Protein AF-A0A852YGF5-F1 (afdb_monomer_lite)

Organism: NCBI:txid472059

Structure (mmCIF, N/CA/C/O backbone):
data_AF-A0A852YGF5-F1
#
_entry.id   AF-A0A852YGF5-F1
#
loop_
_atom_site.group_PDB
_atom_site.id
_atom_site.type_symbol
_atom_site.label_atom_id
_atom_site.label_alt_id
_atom_site.label_comp_id
_atom_site.label_asym_id
_atom_site.label_entity_id
_atom_site.label_seq_id
_atom_site.pdbx_PDB_ins_code
_atom_site.Cartn_x
_atom_site.Cartn_y
_atom_site.Cartn_z
_atom_site.occupancy
_atom_site.B_iso_or_equiv
_atom_site.auth_seq_id
_atom_site.auth_comp_id
_atom_site.auth_asym_id
_atom_site.auth_atom_id
_atom_site.pdbx_PDB_model_num
ATOM 1 N N . MET A 1 1 ? 13.715 -3.685 42.408 1.00 53.25 1 MET A N 1
ATOM 2 C CA . MET A 1 1 ? 12.791 -3.773 41.253 1.00 53.25 1 MET A CA 1
ATOM 3 C C . MET A 1 1 ? 11.493 -3.066 41.642 1.00 53.25 1 MET A C 1
ATOM 5 O O . MET A 1 1 ? 10.713 -3.623 42.402 1.00 53.25 1 MET A O 1
ATOM 9 N N . ALA A 1 2 ? 11.311 -1.799 41.257 1.00 52.78 2 ALA A N 1
ATOM 10 C CA . ALA A 1 2 ? 10.143 -1.015 41.667 1.00 52.78 2 ALA A CA 1
ATOM 11 C C . ALA A 1 2 ? 8.933 -1.365 40.784 1.00 52.78 2 ALA A C 1
ATOM 13 O O . ALA A 1 2 ? 8.990 -1.255 39.560 1.00 52.78 2 ALA A O 1
ATOM 14 N N . ARG A 1 3 ? 7.841 -1.817 41.405 1.00 60.59 3 ARG A N 1
ATOM 15 C CA . ARG A 1 3 ? 6.573 -2.127 40.739 1.00 60.59 3 ARG A CA 1
ATOM 16 C C . ARG A 1 3 ? 5.938 -0.802 40.309 1.00 60.59 3 ARG A C 1
ATOM 18 O O . ARG A 1 3 ? 5.395 -0.094 41.148 1.00 60.59 3 ARG A O 1
ATOM 25 N N . ARG A 1 4 ? 6.037 -0.440 39.026 1.00 63.12 4 ARG A N 1
ATOM 26 C CA . ARG A 1 4 ? 5.336 0.727 38.470 1.00 63.12 4 ARG A CA 1
ATOM 27 C C . ARG A 1 4 ? 3.835 0.467 38.610 1.00 63.12 4 ARG A C 1
ATOM 29 O O . ARG A 1 4 ? 3.274 -0.348 37.883 1.00 63.12 4 ARG A O 1
ATOM 36 N N . THR A 1 5 ? 3.205 1.070 39.610 1.00 56.84 5 TH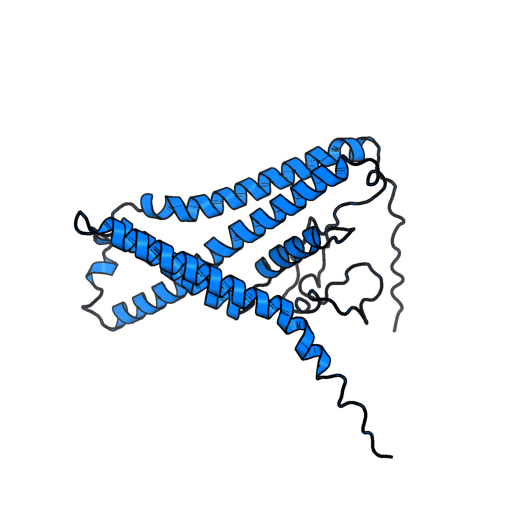R A N 1
ATOM 37 C CA . THR A 1 5 ? 1.753 1.071 39.754 1.00 56.84 5 THR A CA 1
ATOM 38 C C . THR A 1 5 ? 1.211 1.993 38.675 1.00 56.84 5 THR A C 1
ATOM 40 O O . THR A 1 5 ? 1.268 3.212 38.812 1.00 56.84 5 THR A O 1
ATOM 43 N N . ASP A 1 6 ? 0.757 1.412 37.564 1.00 55.78 6 ASP A N 1
ATOM 44 C CA . ASP A 1 6 ? 0.016 2.139 36.537 1.00 55.78 6 ASP A CA 1
ATOM 45 C C . ASP A 1 6 ? -1.256 2.698 37.189 1.00 55.78 6 ASP A C 1
ATOM 47 O O . ASP A 1 6 ? -2.280 2.019 37.290 1.00 55.78 6 ASP A O 1
ATOM 51 N N . HIS A 1 7 ? -1.189 3.947 37.652 1.00 48.72 7 HIS A N 1
ATOM 52 C CA . HIS A 1 7 ? -2.358 4.752 37.969 1.00 48.72 7 HIS A CA 1
ATOM 53 C C . HIS A 1 7 ? -3.090 5.041 36.657 1.00 48.72 7 HIS A C 1
ATOM 55 O O . HIS A 1 7 ? -2.966 6.110 36.064 1.00 48.72 7 HIS A O 1
ATOM 61 N N . ARG A 1 8 ? -3.832 4.049 36.157 1.00 60.06 8 ARG A N 1
ATOM 62 C CA . ARG A 1 8 ? -4.832 4.274 35.121 1.00 60.06 8 ARG A CA 1
ATOM 63 C C . ARG A 1 8 ? -5.937 5.082 35.761 1.00 60.06 8 ARG A C 1
ATOM 65 O O . ARG A 1 8 ? -6.779 4.537 36.470 1.00 60.06 8 ARG A O 1
ATOM 72 N N . GLU A 1 9 ? -5.884 6.384 35.530 1.00 62.25 9 GLU A N 1
ATOM 73 C CA . GLU A 1 9 ? -6.985 7.278 35.835 1.00 62.25 9 GLU A CA 1
ATOM 74 C C . GLU A 1 9 ? -8.273 6.648 35.270 1.00 62.25 9 GLU A C 1
ATOM 76 O O . GLU A 1 9 ? -8.289 6.246 34.095 1.00 62.25 9 GLU A O 1
ATOM 81 N N . PRO A 1 10 ? -9.319 6.449 36.091 1.00 64.81 10 PRO A N 1
ATOM 82 C CA . PRO A 1 10 ? -10.553 5.837 35.625 1.00 64.81 10 PRO A CA 1
ATOM 83 C C . PRO A 1 10 ? -11.084 6.650 34.444 1.00 64.81 10 PRO A C 1
ATOM 85 O O . PRO A 1 10 ? -11.259 7.866 34.536 1.00 64.81 10 PRO A O 1
ATOM 88 N N . ALA A 1 11 ? -11.291 5.982 33.307 1.00 69.94 11 ALA A N 1
ATOM 89 C CA . ALA A 1 11 ? -11.720 6.645 32.085 1.00 69.94 11 ALA A CA 1
ATOM 90 C C . ALA A 1 11 ? -13.053 7.357 32.341 1.00 69.94 11 ALA A C 1
ATOM 92 O O . ALA A 1 11 ? -14.062 6.707 32.619 1.00 69.94 11 ALA A O 1
ATOM 93 N N . ARG A 1 12 ? -13.056 8.694 32.261 1.00 79.19 12 ARG A N 1
ATOM 94 C CA . ARG A 1 12 ? -14.290 9.470 32.407 1.00 79.19 12 ARG A CA 1
ATOM 95 C C . ARG A 1 12 ? -15.302 9.013 31.348 1.00 79.19 12 ARG A C 1
ATOM 97 O O . ARG A 1 12 ? -14.912 8.828 30.189 1.00 79.19 12 ARG A O 1
ATOM 104 N N . PRO A 1 13 ? -16.583 8.833 31.716 1.00 81.69 13 PRO A N 1
ATOM 105 C CA . PRO A 1 13 ? -17.611 8.478 30.752 1.00 81.69 13 PRO A CA 1
ATOM 106 C C . PRO A 1 13 ? -17.706 9.564 29.664 1.00 81.69 13 PRO A C 1
ATOM 108 O O . PRO A 1 13 ? -17.557 10.752 29.966 1.00 81.69 13 PRO A O 1
ATOM 111 N N . PRO A 1 14 ? -17.920 9.185 28.392 1.00 84.50 14 PRO A N 1
ATOM 112 C CA . PRO A 1 14 ? -18.019 10.146 27.300 1.00 84.50 14 PRO A CA 1
ATOM 113 C C . PRO A 1 14 ? -19.243 11.052 27.479 1.00 84.50 14 PRO A C 1
ATOM 115 O O . PRO A 1 14 ? -20.328 10.587 27.828 1.00 84.50 14 PRO A O 1
ATOM 118 N N . THR A 1 15 ? -19.079 12.348 27.207 1.00 91.75 15 THR A N 1
ATOM 119 C CA . THR A 1 15 ? -20.188 13.309 27.243 1.00 91.75 15 THR A CA 1
ATOM 120 C C . THR A 1 15 ? -21.196 13.031 26.114 1.00 91.75 15 THR A C 1
ATOM 122 O O . THR A 1 15 ? -20.808 12.526 25.054 1.00 91.75 15 THR A O 1
ATOM 125 N N . PRO A 1 16 ? -22.488 13.388 26.272 1.00 93.25 16 PRO A N 1
ATOM 126 C CA . PRO A 1 16 ? -23.501 13.189 25.227 1.00 93.25 16 PRO A CA 1
ATOM 127 C C . PRO A 1 16 ? -23.137 13.849 23.890 1.00 93.25 16 PRO A C 1
ATOM 129 O O . PRO A 1 16 ? -23.356 13.274 22.825 1.00 93.25 16 PRO A O 1
ATOM 132 N N . THR A 1 17 ? -22.514 15.028 23.940 1.00 94.31 17 THR A N 1
ATOM 133 C CA . THR A 1 17 ? -22.005 15.742 22.762 1.00 94.31 17 THR A CA 1
ATOM 134 C C . THR A 1 17 ? -20.885 14.977 22.064 1.00 94.31 17 THR A C 1
ATOM 136 O O . THR A 1 17 ? -20.918 14.832 20.843 1.00 94.31 17 THR A O 1
ATOM 139 N N . ALA A 1 18 ? -19.933 14.412 22.814 1.00 90.44 18 ALA A N 1
ATOM 140 C CA . ALA A 1 18 ? -18.882 13.574 22.242 1.00 90.44 18 ALA A CA 1
ATOM 141 C C . ALA A 1 18 ? -19.457 12.319 21.567 1.00 90.44 18 ALA A C 1
ATOM 143 O O . ALA A 1 18 ? -18.961 11.902 20.522 1.00 90.44 18 ALA A O 1
ATOM 144 N N . LEU A 1 19 ? -20.526 11.739 22.123 1.00 91.69 19 LEU A N 1
ATOM 145 C CA . LEU A 1 19 ? -21.225 10.608 21.511 1.00 91.69 19 LEU A CA 1
ATOM 146 C C . LEU A 1 19 ? -21.934 10.992 20.208 1.00 91.69 19 LEU A C 1
ATOM 148 O O . LEU A 1 19 ? -21.835 10.243 19.236 1.00 91.69 19 LEU A O 1
ATOM 152 N N . ALA A 1 20 ? -22.596 12.150 20.166 1.00 95.00 20 ALA A N 1
ATOM 153 C CA . ALA A 1 20 ? -23.289 12.640 18.974 1.00 95.0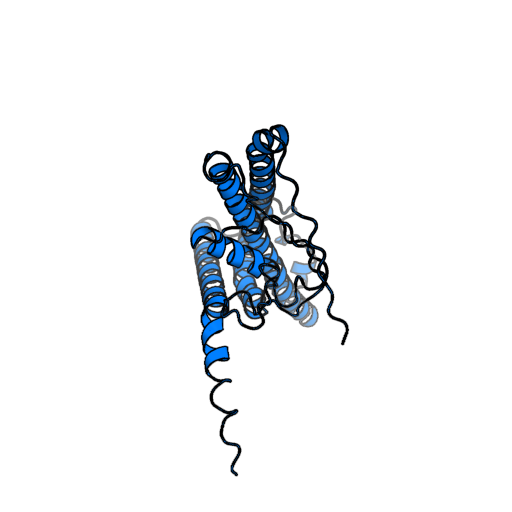0 20 ALA A CA 1
ATOM 154 C C . ALA A 1 20 ? -22.324 13.020 17.834 1.00 95.00 20 ALA A C 1
ATOM 156 O O . ALA A 1 20 ? -22.603 12.740 16.671 1.00 95.00 20 ALA A O 1
ATOM 157 N N . LEU A 1 21 ? -21.164 13.605 18.159 1.00 96.44 21 LEU A N 1
ATOM 158 C CA . LEU A 1 21 ? -20.153 14.025 17.174 1.00 96.44 21 LEU A CA 1
ATOM 159 C C . LEU A 1 21 ? -19.256 12.883 16.679 1.00 96.44 21 LEU A C 1
ATOM 161 O O . LEU A 1 21 ? -18.583 12.995 15.655 1.00 96.44 21 LEU A O 1
ATOM 165 N N . ARG A 1 22 ? -19.257 11.754 17.386 1.00 94.38 22 ARG A N 1
ATOM 166 C CA . ARG A 1 22 ? -18.439 10.579 17.085 1.00 94.38 22 ARG A CA 1
ATOM 167 C C . ARG A 1 22 ? -18.533 10.060 15.640 1.00 94.38 22 ARG A C 1
ATOM 169 O O . ARG A 1 22 ? -17.472 9.845 15.051 1.00 94.38 22 ARG A O 1
ATOM 176 N N . PRO A 1 23 ? -19.724 9.803 15.056 1.00 96.50 23 PRO A N 1
ATOM 177 C CA . PRO A 1 23 ? -19.820 9.350 13.667 1.00 96.50 23 PRO A CA 1
ATOM 178 C C . PRO A 1 23 ? -19.193 10.348 12.692 1.00 96.50 23 PRO A C 1
ATOM 180 O O . PRO A 1 23 ? -18.500 9.919 11.777 1.00 96.50 23 PRO A O 1
ATOM 183 N N . PHE A 1 24 ? -19.352 11.654 12.923 1.00 97.38 24 PHE A N 1
ATOM 184 C CA . PHE A 1 24 ? -18.776 12.692 12.067 1.00 97.38 24 PHE A CA 1
ATOM 185 C C . PHE A 1 24 ? -17.249 12.726 12.149 1.00 97.38 24 PHE A C 1
ATOM 187 O O . PHE A 1 24 ? -16.591 12.817 11.117 1.00 97.38 24 PHE A O 1
ATOM 194 N N . GLY A 1 25 ? -16.674 12.562 13.345 1.00 95.50 25 GLY A N 1
ATOM 195 C CA . GLY A 1 25 ? -15.221 12.459 13.508 1.00 95.50 25 GLY A CA 1
ATOM 196 C C . GLY A 1 25 ? -14.625 11.268 12.748 1.00 95.50 25 GLY A C 1
ATOM 197 O O . GLY A 1 25 ? -13.625 11.411 12.047 1.00 95.50 25 GLY A O 1
ATOM 198 N N . TYR A 1 26 ? -15.265 10.096 12.826 1.00 96.44 26 TYR A N 1
ATOM 199 C CA . TYR A 1 26 ? -14.821 8.919 12.070 1.00 96.44 26 TYR A CA 1
ATOM 200 C C . TYR A 1 26 ? -15.077 9.036 10.568 1.00 96.44 26 TYR A C 1
ATOM 202 O O . TYR A 1 26 ? -14.270 8.539 9.787 1.00 96.44 26 TYR A O 1
ATOM 210 N N . LEU A 1 27 ? -16.160 9.696 10.155 1.00 97.56 27 LEU A N 1
ATOM 211 C CA . LEU A 1 27 ? -16.455 9.935 8.746 1.00 97.56 27 LEU A CA 1
ATOM 212 C C . LEU A 1 27 ? -15.430 10.894 8.132 1.00 97.56 27 LEU A C 1
ATOM 214 O O . LEU A 1 27 ? -14.884 10.591 7.079 1.00 97.56 27 LEU A O 1
ATOM 218 N N . GLY A 1 28 ? -15.104 11.993 8.818 1.00 97.25 28 GLY A N 1
ATOM 219 C CA . GLY A 1 28 ? -14.051 12.916 8.394 1.00 97.25 28 GLY A CA 1
ATOM 220 C C . GLY A 1 28 ? -12.695 12.219 8.261 1.00 97.25 28 GLY A C 1
ATOM 221 O O . GLY A 1 28 ? -12.024 12.372 7.244 1.00 97.25 28 GLY A O 1
ATOM 222 N N . ALA A 1 29 ? -12.330 11.373 9.232 1.00 95.69 29 ALA A N 1
ATOM 223 C CA . ALA A 1 29 ? -11.124 10.549 9.137 1.00 95.69 29 ALA A CA 1
ATOM 224 C C . ALA A 1 29 ? -11.180 9.572 7.948 1.00 95.69 29 ALA A C 1
ATOM 226 O O . ALA A 1 29 ? -10.210 9.463 7.205 1.00 95.69 29 ALA A O 1
ATOM 227 N N . ALA A 1 30 ? -12.310 8.889 7.735 1.00 97.12 30 ALA A N 1
ATOM 228 C CA . ALA A 1 30 ? -12.484 7.970 6.612 1.00 97.12 30 ALA A CA 1
ATOM 229 C C . ALA A 1 30 ? -12.307 8.679 5.264 1.00 97.12 30 ALA A C 1
ATOM 231 O O . ALA A 1 30 ? -11.608 8.158 4.401 1.00 97.12 30 ALA A O 1
ATOM 232 N N . LEU A 1 31 ? -12.889 9.871 5.106 1.00 97.88 31 LEU A N 1
ATOM 233 C CA . LEU A 1 31 ? -12.762 10.686 3.898 1.00 97.88 31 LEU A CA 1
ATOM 234 C C . LEU A 1 31 ? -11.324 11.163 3.678 1.00 97.88 31 LEU A C 1
ATOM 236 O O . LEU A 1 31 ? -10.820 11.043 2.567 1.00 97.88 31 LEU A O 1
ATOM 240 N N . ALA A 1 32 ? -10.642 11.641 4.723 1.00 96.94 32 ALA A N 1
ATOM 241 C CA . ALA A 1 32 ? -9.247 12.070 4.622 1.00 96.94 32 ALA A CA 1
ATOM 242 C C . ALA A 1 32 ? -8.328 10.920 4.175 1.00 96.94 32 ALA A C 1
ATOM 244 O O . ALA A 1 32 ? -7.533 11.069 3.247 1.00 96.94 32 ALA A O 1
ATOM 245 N N . TRP A 1 33 ? -8.477 9.743 4.786 1.00 97.31 33 TRP A N 1
ATOM 246 C CA . TRP A 1 33 ? -7.708 8.559 4.407 1.00 97.31 33 TRP A CA 1
ATOM 247 C C . TRP A 1 33 ? -8.084 8.026 3.020 1.00 97.31 33 TRP A C 1
ATOM 249 O O . TRP A 1 33 ? -7.203 7.628 2.263 1.00 97.31 33 TRP A O 1
ATOM 259 N N . ALA A 1 34 ? -9.365 8.061 2.646 1.00 97.62 34 ALA A N 1
ATOM 260 C CA . ALA A 1 34 ? -9.807 7.683 1.306 1.00 97.62 34 ALA A CA 1
ATOM 261 C C . ALA A 1 34 ? -9.249 8.631 0.235 1.00 97.62 34 ALA A C 1
ATOM 263 O O . ALA A 1 34 ? -8.828 8.163 -0.817 1.00 97.62 34 ALA A O 1
ATOM 264 N N . ALA A 1 35 ? -9.180 9.936 0.513 1.00 97.00 35 ALA A N 1
ATOM 265 C CA . ALA A 1 35 ? -8.582 10.919 -0.385 1.00 97.00 35 ALA A CA 1
ATOM 266 C C . ALA A 1 35 ? -7.079 10.673 -0.578 1.00 97.00 35 ALA A C 1
ATOM 268 O O . ALA A 1 35 ? -6.599 10.708 -1.705 1.00 97.00 35 ALA A O 1
ATOM 269 N N . LEU A 1 36 ? -6.343 10.346 0.492 1.00 96.31 36 LEU A N 1
ATOM 270 C CA . LEU A 1 36 ? -4.930 9.955 0.393 1.00 96.31 36 LEU A CA 1
ATOM 271 C C . LEU A 1 36 ? -4.741 8.658 -0.403 1.00 96.31 36 LEU A C 1
ATOM 273 O O . LEU A 1 36 ? -3.817 8.560 -1.209 1.00 96.31 36 LEU A O 1
ATOM 277 N N . ALA A 1 37 ? -5.623 7.674 -0.213 1.00 96.44 37 ALA A N 1
ATOM 278 C CA . ALA A 1 37 ? -5.589 6.442 -0.993 1.00 96.44 37 ALA A CA 1
ATOM 279 C C . ALA A 1 37 ? -5.869 6.709 -2.478 1.00 96.44 37 ALA A C 1
ATOM 281 O O . ALA A 1 37 ? -5.125 6.243 -3.339 1.00 96.44 37 ALA A O 1
ATOM 282 N N . ALA A 1 38 ? -6.897 7.508 -2.770 1.00 96.38 38 ALA A N 1
ATOM 283 C CA . ALA A 1 38 ? -7.248 7.925 -4.119 1.00 96.38 38 ALA A CA 1
ATOM 284 C C . ALA A 1 38 ? -6.119 8.725 -4.773 1.00 96.38 38 ALA A C 1
ATOM 286 O O . ALA A 1 38 ? -5.812 8.472 -5.928 1.00 96.38 38 ALA A O 1
ATOM 287 N N . LEU A 1 39 ? -5.451 9.620 -4.038 1.00 95.06 39 LEU A N 1
ATOM 288 C CA . LEU A 1 39 ? -4.273 10.344 -4.515 1.00 95.06 39 LEU A CA 1
ATOM 289 C C . LEU A 1 39 ? -3.133 9.382 -4.873 1.00 95.06 39 LEU A C 1
ATOM 291 O O . LEU A 1 39 ? -2.541 9.525 -5.935 1.00 95.06 39 LEU A O 1
ATOM 295 N N . GLY A 1 40 ? -2.853 8.378 -4.036 1.00 92.81 40 GLY A N 1
ATOM 296 C CA . GLY A 1 40 ? -1.846 7.356 -4.338 1.00 92.81 40 GLY A CA 1
ATOM 297 C C . GLY A 1 40 ? -2.165 6.567 -5.614 1.00 92.81 40 GLY A C 1
ATOM 298 O O . GLY A 1 40 ? -1.292 6.382 -6.461 1.00 92.81 40 GLY A O 1
ATOM 299 N N . VAL A 1 41 ? -3.428 6.165 -5.788 1.00 93.44 41 VAL A N 1
ATOM 300 C CA . VAL A 1 41 ? -3.901 5.495 -7.013 1.00 93.44 41 VAL A CA 1
ATOM 301 C C . VAL A 1 41 ? -3.834 6.436 -8.218 1.00 93.44 41 VAL A C 1
ATOM 303 O O . VAL A 1 41 ? -3.357 6.039 -9.274 1.00 93.44 41 VAL A O 1
ATOM 306 N N . MET A 1 42 ? -4.252 7.690 -8.057 1.00 92.94 42 MET A N 1
ATOM 307 C CA . MET A 1 42 ? -4.240 8.703 -9.108 1.00 92.94 42 MET A CA 1
ATOM 308 C C . MET A 1 42 ? -2.816 9.003 -9.579 1.00 92.94 42 MET A C 1
ATOM 310 O O . MET A 1 42 ? -2.588 9.096 -10.780 1.00 92.94 42 MET A O 1
ATOM 314 N N . LEU A 1 43 ? -1.852 9.109 -8.659 1.00 89.38 43 LEU A N 1
ATOM 315 C CA . LEU A 1 43 ? -0.437 9.245 -9.001 1.00 89.38 43 LEU A CA 1
ATOM 316 C C . LEU A 1 43 ? 0.040 8.038 -9.813 1.00 89.38 43 LEU A C 1
ATOM 318 O O . LEU A 1 43 ? 0.678 8.222 -10.839 1.00 89.38 43 LEU A O 1
ATOM 322 N N . TYR A 1 44 ? -0.326 6.814 -9.433 1.00 89.50 44 TYR A N 1
ATOM 323 C CA . TYR A 1 44 ? 0.012 5.629 -10.225 1.00 89.50 44 TYR A CA 1
ATOM 324 C C . TYR A 1 44 ? -0.596 5.666 -11.641 1.00 89.50 44 TYR A C 1
ATOM 326 O O . TYR A 1 44 ? 0.064 5.295 -12.606 1.00 89.50 44 TYR A O 1
ATOM 334 N N . THR A 1 45 ? -1.844 6.113 -11.796 1.00 88.75 45 THR A N 1
ATOM 335 C CA . THR A 1 45 ? -2.532 6.066 -13.097 1.00 88.75 45 THR A CA 1
ATOM 336 C C . THR A 1 45 ? -2.233 7.254 -14.005 1.00 88.75 45 THR A C 1
ATOM 338 O O . THR A 1 45 ? -2.203 7.091 -15.219 1.00 88.75 45 THR A O 1
ATOM 341 N N . LEU A 1 46 ? -2.059 8.453 -13.442 1.00 91.25 46 LEU A N 1
ATOM 342 C CA . LEU A 1 46 ? -1.967 9.698 -14.210 1.00 91.25 46 LEU A CA 1
ATOM 343 C C . LEU A 1 46 ? -0.537 10.195 -14.383 1.00 91.25 46 LEU A C 1
ATOM 345 O O . LEU A 1 46 ? -0.251 10.830 -15.396 1.00 91.25 46 LEU A O 1
ATOM 349 N N . LEU A 1 47 ? 0.370 9.904 -13.444 1.00 88.69 47 LEU A N 1
ATOM 350 C CA . LEU A 1 47 ? 1.744 10.402 -13.523 1.00 88.69 47 LEU A CA 1
ATOM 351 C C . LEU A 1 47 ? 2.454 10.017 -14.835 1.00 88.69 47 LEU A C 1
ATOM 353 O O . LEU A 1 47 ? 3.114 10.898 -15.376 1.00 88.69 47 LEU A O 1
ATOM 357 N N . PRO A 1 48 ? 2.276 8.808 -15.419 1.00 86.25 48 PRO A N 1
ATOM 358 C CA . PRO A 1 48 ? 2.850 8.487 -16.730 1.00 86.25 48 PRO A CA 1
ATOM 359 C C . PRO A 1 48 ? 2.448 9.468 -17.843 1.00 86.25 48 PRO A C 1
ATOM 361 O O . PRO A 1 48 ? 3.271 9.812 -18.684 1.00 86.25 48 PRO A O 1
ATOM 364 N N . SER A 1 49 ? 1.200 9.946 -17.826 1.00 85.31 49 SER A N 1
ATOM 365 C CA . SER A 1 49 ? 0.655 10.862 -18.841 1.00 85.31 49 SER A CA 1
ATOM 366 C C . SER A 1 49 ? 1.054 12.327 -18.647 1.00 85.31 49 SER A C 1
ATOM 368 O O . SER A 1 49 ? 0.840 13.137 -19.539 1.00 85.31 49 SER A O 1
ATOM 370 N N . MET A 1 50 ? 1.625 12.675 -17.489 1.00 88.75 50 MET A N 1
ATOM 371 C CA . MET A 1 50 ? 2.014 14.047 -17.136 1.00 88.75 50 MET A CA 1
ATOM 372 C C . MET A 1 50 ? 3.499 14.344 -17.404 1.00 88.75 50 MET A C 1
ATOM 374 O O . MET A 1 50 ? 3.971 15.432 -17.082 1.00 88.75 50 MET A O 1
ATOM 378 N N . ILE A 1 51 ? 4.262 13.381 -17.934 1.00 86.69 51 ILE A N 1
ATOM 379 C CA . ILE A 1 51 ? 5.701 13.540 -18.168 1.00 86.69 51 ILE A CA 1
ATOM 380 C C . ILE A 1 51 ? 5.923 14.303 -19.478 1.00 86.69 51 ILE A C 1
ATOM 382 O O . ILE A 1 51 ? 5.864 13.726 -20.563 1.00 86.69 51 ILE A O 1
ATOM 386 N N . GLU A 1 52 ? 6.229 15.594 -19.358 1.00 86.06 52 GLU A N 1
ATOM 387 C CA . GLU A 1 52 ? 6.685 16.452 -20.455 1.00 86.06 52 GLU A CA 1
ATOM 388 C C . GLU A 1 52 ? 8.034 17.108 -20.101 1.00 86.06 52 GLU A C 1
ATOM 390 O O . GLU A 1 52 ? 8.210 17.554 -18.962 1.00 86.06 52 GLU A O 1
ATOM 395 N N . PRO A 1 53 ? 8.996 17.210 -21.043 1.00 85.56 53 PRO A N 1
ATOM 396 C CA . PRO A 1 53 ? 8.985 16.682 -22.416 1.00 85.56 53 PRO A CA 1
ATOM 397 C C . PRO A 1 53 ? 9.131 15.142 -22.463 1.00 85.56 53 PRO A C 1
ATOM 399 O O . PRO A 1 53 ? 9.501 14.536 -21.455 1.00 85.56 53 PRO A O 1
ATOM 402 N N . PRO A 1 54 ? 8.862 14.480 -23.611 1.00 84.06 54 PRO A N 1
ATOM 403 C CA . PRO A 1 54 ? 8.955 13.022 -23.722 1.00 84.06 54 PRO A CA 1
ATOM 404 C C . PRO A 1 54 ? 10.333 12.500 -23.304 1.00 84.06 54 PRO A C 1
ATOM 406 O O . PRO A 1 54 ? 11.359 13.123 -23.587 1.00 84.06 54 PRO A O 1
ATOM 409 N N . LEU A 1 55 ? 10.365 11.321 -22.675 1.00 83.38 55 LEU A N 1
ATOM 410 C CA . LEU A 1 55 ? 11.580 10.710 -22.116 1.00 83.38 55 LEU A CA 1
ATOM 411 C C . LEU A 1 55 ? 12.690 10.535 -23.168 1.00 83.38 55 LEU A C 1
ATOM 413 O O . LEU A 1 55 ? 13.866 10.677 -22.845 1.00 83.38 55 LEU A O 1
ATOM 417 N N . SER A 1 56 ? 12.333 10.339 -24.442 1.00 81.50 56 SER A N 1
ATOM 418 C CA . SER A 1 56 ? 13.283 10.269 -25.568 1.00 81.50 56 SER A CA 1
ATOM 419 C C . SER A 1 56 ? 14.121 11.539 -25.774 1.00 81.50 56 SER A C 1
ATOM 421 O O . SER A 1 56 ? 15.184 11.502 -26.399 1.00 81.50 56 SER A O 1
ATOM 423 N N . SER A 1 57 ? 13.662 12.676 -25.254 1.00 85.94 57 SER A N 1
ATOM 424 C CA . SER A 1 57 ? 14.370 13.953 -25.334 1.00 85.94 57 SER A CA 1
ATOM 425 C C . SER A 1 57 ? 15.388 14.155 -24.210 1.00 85.94 57 SER A C 1
ATOM 427 O O . SER A 1 57 ? 16.213 15.066 -24.304 1.00 85.94 57 SER A O 1
ATOM 429 N N . ALA A 1 58 ? 15.375 13.311 -23.173 1.00 87.44 58 ALA A N 1
ATOM 430 C CA . ALA A 1 58 ? 16.246 13.488 -22.022 1.00 87.44 58 ALA A CA 1
ATOM 431 C C . ALA A 1 58 ? 17.726 13.276 -22.409 1.00 87.44 58 ALA A C 1
ATOM 433 O O . ALA A 1 58 ? 18.073 12.228 -22.962 1.00 87.44 58 ALA A O 1
ATOM 434 N N . PRO A 1 59 ? 18.631 14.223 -22.092 1.00 84.38 59 PRO A N 1
ATOM 435 C CA . PRO A 1 59 ? 20.030 14.159 -22.519 1.00 84.38 59 PRO A CA 1
ATOM 436 C C . PRO A 1 59 ? 20.756 12.916 -21.990 1.00 84.38 59 PRO A C 1
ATOM 438 O O . PRO A 1 59 ? 21.527 12.311 -22.728 1.00 84.38 59 PRO A O 1
ATOM 441 N N . GLY A 1 60 ? 20.447 12.475 -20.765 1.00 81.62 60 GLY A N 1
ATOM 442 C CA . GLY A 1 60 ? 21.049 11.274 -20.175 1.00 81.62 60 GLY A CA 1
ATOM 443 C C . GLY A 1 60 ? 20.739 9.987 -20.947 1.00 81.62 60 GLY A C 1
ATOM 444 O O . GLY A 1 60 ? 21.595 9.118 -21.049 1.00 81.62 60 GLY A O 1
ATOM 445 N N . LEU A 1 61 ? 19.562 9.887 -21.576 1.00 83.81 61 LEU A N 1
ATOM 446 C CA . LEU A 1 61 ? 19.166 8.717 -22.374 1.00 83.81 61 LEU A CA 1
ATOM 447 C C . LEU A 1 61 ? 19.944 8.585 -23.689 1.00 83.81 61 LEU A C 1
ATOM 449 O O . LEU A 1 61 ? 19.981 7.500 -24.258 1.00 83.81 61 LEU A O 1
ATOM 453 N N . ARG A 1 62 ? 20.583 9.659 -24.167 1.00 82.88 62 ARG A N 1
ATOM 454 C CA . ARG A 1 62 ? 21.368 9.640 -25.412 1.00 82.88 62 ARG A CA 1
ATOM 455 C C . ARG A 1 62 ? 22.790 9.118 -25.226 1.00 82.88 62 ARG A C 1
ATOM 457 O O . ARG A 1 62 ? 23.395 8.686 -26.200 1.00 82.88 62 ARG A O 1
ATOM 464 N N . VAL A 1 63 ? 23.322 9.197 -24.007 1.00 83.06 63 VAL A N 1
ATOM 465 C CA . VAL A 1 63 ? 24.696 8.772 -23.681 1.00 83.06 63 VAL A CA 1
ATOM 466 C C . VAL A 1 63 ? 24.733 7.311 -23.206 1.00 83.06 63 VAL A C 1
ATOM 468 O O . VAL A 1 63 ? 25.756 6.630 -23.310 1.00 83.06 63 VAL A O 1
ATOM 471 N N . LEU A 1 64 ? 23.571 6.780 -22.807 1.00 84.06 64 LEU A N 1
ATOM 472 C CA . LEU A 1 64 ? 23.334 5.360 -22.560 1.00 84.06 64 LEU A CA 1
ATOM 473 C C . LEU A 1 64 ? 23.736 4.507 -23.775 1.00 84.06 64 LEU A C 1
ATOM 475 O O . LEU A 1 64 ? 23.139 4.598 -24.845 1.00 84.06 64 LEU A O 1
ATOM 479 N N . GLY A 1 65 ? 24.759 3.670 -23.596 1.00 78.88 65 GLY A N 1
ATOM 480 C CA . GLY A 1 65 ? 25.337 2.817 -24.639 1.00 78.88 65 GLY A CA 1
ATOM 481 C C . GLY A 1 65 ? 26.671 3.302 -25.217 1.00 78.88 65 GLY A C 1
ATOM 482 O O . GLY A 1 65 ? 27.350 2.512 -25.868 1.00 78.88 65 GLY A O 1
ATOM 483 N N . VAL A 1 66 ? 27.077 4.549 -24.953 1.00 90.81 66 VAL A N 1
ATOM 484 C CA . VAL A 1 66 ? 28.418 5.053 -25.309 1.00 90.81 66 VAL A CA 1
ATOM 485 C C . VAL A 1 66 ? 29.398 4.824 -24.160 1.00 90.81 66 VAL A C 1
ATOM 487 O O . VAL A 1 66 ? 30.511 4.354 -24.387 1.00 90.81 66 VAL A O 1
ATOM 490 N N . ASP A 1 67 ? 28.968 5.094 -22.926 1.00 93.00 67 ASP A N 1
ATOM 491 C CA . ASP A 1 67 ? 29.747 4.834 -21.715 1.00 93.00 67 ASP A CA 1
ATOM 492 C C . ASP A 1 67 ? 29.156 3.646 -20.931 1.00 93.00 67 ASP A C 1
ATOM 494 O O . ASP A 1 67 ? 27.985 3.632 -20.523 1.00 93.00 67 ASP A O 1
ATOM 498 N N . VAL A 1 68 ? 29.983 2.618 -20.715 1.00 92.94 68 VAL A N 1
ATOM 499 C CA . VAL A 1 68 ? 29.626 1.430 -19.925 1.00 92.94 68 VAL A CA 1
ATOM 500 C C . VAL A 1 68 ? 29.334 1.815 -18.472 1.00 92.94 68 VAL A C 1
ATOM 502 O O . VAL A 1 68 ? 28.405 1.272 -17.873 1.00 92.94 68 VAL A O 1
ATOM 505 N N . GLY A 1 69 ? 30.080 2.770 -17.911 1.00 93.19 69 GLY A N 1
ATOM 506 C CA . GLY A 1 69 ? 29.896 3.257 -16.546 1.00 93.19 69 GLY A CA 1
ATOM 507 C C . GLY A 1 69 ? 28.541 3.932 -16.351 1.00 93.19 69 GLY A C 1
ATOM 508 O O . GLY A 1 69 ? 27.820 3.595 -15.410 1.00 93.19 69 GLY A O 1
ATOM 509 N N . GLU A 1 70 ? 28.146 4.813 -17.273 1.00 90.50 70 GLU A N 1
ATOM 510 C CA . GLU A 1 70 ? 26.825 5.456 -17.239 1.00 90.50 70 GLU A CA 1
ATOM 511 C C . GLU A 1 70 ? 25.688 4.447 -17.417 1.00 90.50 70 GLU A C 1
ATOM 513 O O . GLU A 1 70 ? 24.672 4.519 -16.725 1.00 90.50 70 GLU A O 1
ATOM 518 N N . THR A 1 71 ? 25.880 3.457 -18.292 1.00 92.06 71 THR A N 1
ATOM 519 C CA . THR A 1 71 ? 24.898 2.388 -18.507 1.00 92.06 71 THR A CA 1
ATOM 520 C C . THR A 1 71 ? 24.684 1.570 -17.229 1.00 92.06 71 THR A C 1
ATOM 522 O O . THR A 1 71 ? 23.543 1.331 -16.827 1.00 92.06 71 THR A O 1
ATOM 525 N N . ILE A 1 72 ? 25.763 1.185 -16.538 1.00 94.00 72 ILE A N 1
ATOM 526 C CA . ILE A 1 72 ? 25.686 0.475 -15.252 1.00 94.00 72 ILE A CA 1
ATOM 527 C C . ILE A 1 72 ? 25.005 1.350 -14.192 1.00 94.00 72 ILE A C 1
ATOM 529 O O . ILE A 1 72 ? 24.100 0.879 -13.497 1.00 94.00 72 ILE A O 1
ATOM 533 N N . ALA A 1 73 ? 25.400 2.621 -14.080 1.00 93.19 73 ALA A N 1
ATOM 534 C CA . ALA A 1 73 ? 24.819 3.554 -13.119 1.00 93.19 73 ALA A CA 1
ATOM 535 C C . ALA A 1 73 ? 23.311 3.742 -13.344 1.00 93.19 73 ALA A C 1
ATOM 537 O O . ALA A 1 73 ? 22.538 3.724 -12.385 1.00 93.19 73 ALA A O 1
ATOM 538 N N . PHE A 1 74 ? 22.877 3.845 -14.600 1.00 92.06 74 PHE A N 1
ATOM 539 C CA . PHE A 1 74 ? 21.467 3.938 -14.964 1.00 92.06 74 PHE A CA 1
ATOM 540 C C . PHE A 1 74 ? 20.683 2.680 -14.592 1.00 92.06 74 PHE A C 1
ATOM 542 O O . PHE A 1 74 ? 19.612 2.791 -14.000 1.00 92.06 74 PHE A O 1
ATOM 549 N N . VAL A 1 75 ? 21.211 1.486 -14.879 1.00 93.38 75 VAL A N 1
ATOM 550 C CA . VAL A 1 75 ? 20.551 0.218 -14.523 1.00 93.38 75 VAL A CA 1
ATOM 551 C C . VAL A 1 75 ? 20.396 0.090 -13.006 1.00 93.38 75 VAL A C 1
ATOM 553 O O . VAL A 1 75 ? 19.316 -0.260 -12.524 1.00 93.38 75 VAL A O 1
ATOM 556 N N . ILE A 1 76 ? 21.436 0.427 -12.237 1.00 95.50 76 ILE A N 1
ATOM 557 C CA . ILE A 1 76 ? 21.381 0.425 -10.768 1.00 95.50 76 ILE A CA 1
ATOM 558 C C . ILE A 1 76 ? 20.368 1.461 -10.270 1.00 95.50 76 ILE A C 1
ATOM 560 O O . ILE A 1 76 ? 19.513 1.138 -9.443 1.00 95.50 76 ILE A O 1
ATOM 564 N N . GLY A 1 77 ? 20.431 2.689 -10.789 1.00 94.94 77 GLY A N 1
ATOM 565 C CA . GLY A 1 77 ? 19.525 3.774 -10.422 1.00 94.94 77 GLY A CA 1
ATOM 566 C C . GLY A 1 77 ? 18.066 3.438 -10.721 1.00 94.94 77 GLY A C 1
ATOM 567 O O . GLY A 1 77 ? 17.199 3.648 -9.875 1.00 94.94 77 GLY A O 1
ATOM 568 N N . MET A 1 78 ? 17.796 2.833 -11.877 1.00 93.31 78 MET A N 1
ATOM 569 C CA . MET A 1 78 ? 16.467 2.368 -12.261 1.00 93.31 78 MET A CA 1
ATOM 570 C C . MET A 1 78 ? 15.991 1.220 -11.370 1.00 93.31 78 MET A C 1
ATOM 572 O O . MET A 1 78 ? 14.838 1.223 -10.954 1.00 93.31 78 MET A O 1
ATOM 576 N N . GLY A 1 79 ? 16.864 0.269 -11.025 1.00 95.31 79 GLY A N 1
ATOM 577 C CA . GLY A 1 79 ? 16.534 -0.824 -10.109 1.00 95.31 79 GLY A CA 1
ATOM 578 C C . GLY A 1 79 ? 16.177 -0.330 -8.704 1.00 95.31 79 GLY A C 1
ATOM 579 O O . GLY A 1 79 ? 15.143 -0.709 -8.152 1.00 95.31 79 GLY A O 1
ATOM 580 N N . LEU A 1 80 ? 16.986 0.570 -8.137 1.00 96.25 80 LEU A N 1
ATOM 581 C CA . LEU A 1 80 ? 16.706 1.199 -6.841 1.00 96.25 80 LEU A CA 1
ATOM 582 C C . LEU A 1 80 ? 15.444 2.068 -6.897 1.00 96.25 80 LEU A C 1
ATOM 584 O O . LEU A 1 80 ? 14.601 1.999 -6.000 1.00 96.25 80 LEU A O 1
ATOM 588 N N . GLY A 1 81 ? 15.284 2.834 -7.979 1.00 94.75 81 GLY A N 1
ATOM 589 C CA . GLY A 1 81 ? 14.096 3.632 -8.256 1.00 94.75 81 GLY A CA 1
ATOM 590 C C . GLY A 1 81 ? 12.838 2.773 -8.334 1.00 94.75 81 GLY A C 1
ATOM 591 O O . GLY A 1 81 ? 11.843 3.107 -7.701 1.00 94.75 81 GLY A O 1
ATOM 592 N N . ALA A 1 82 ? 12.892 1.626 -9.015 1.00 95.81 82 ALA A N 1
ATOM 593 C CA . ALA A 1 82 ? 11.792 0.670 -9.087 1.00 95.81 82 ALA A CA 1
ATOM 594 C C . ALA A 1 82 ? 11.404 0.172 -7.691 1.00 95.81 82 ALA A C 1
ATOM 596 O O . ALA A 1 82 ? 10.233 0.206 -7.331 1.00 95.81 82 ALA A O 1
ATOM 597 N N . ILE A 1 83 ? 12.371 -0.234 -6.865 1.00 95.56 83 ILE A N 1
ATOM 598 C CA . ILE A 1 83 ? 12.090 -0.687 -5.495 1.00 95.56 83 ILE A CA 1
ATOM 599 C C . ILE A 1 83 ? 11.403 0.418 -4.688 1.00 95.56 83 ILE A C 1
ATOM 601 O O . ILE A 1 83 ? 10.363 0.171 -4.079 1.00 95.56 83 ILE A O 1
ATOM 605 N N . MET A 1 84 ? 11.942 1.637 -4.717 1.00 95.81 84 MET A N 1
ATOM 606 C CA . MET A 1 84 ? 11.409 2.760 -3.949 1.00 95.81 84 MET A CA 1
ATOM 607 C C . MET A 1 84 ? 10.021 3.193 -4.439 1.00 95.81 84 MET A C 1
ATOM 609 O O . MET A 1 84 ? 9.088 3.288 -3.644 1.00 95.81 84 MET A O 1
ATOM 613 N N . ILE A 1 85 ? 9.861 3.422 -5.744 1.00 94.56 85 ILE A N 1
ATOM 614 C CA . ILE A 1 85 ? 8.594 3.835 -6.360 1.00 94.56 85 ILE A CA 1
ATOM 615 C C . ILE A 1 85 ? 7.546 2.744 -6.172 1.00 94.56 85 ILE A C 1
ATOM 617 O O . ILE A 1 85 ? 6.430 3.025 -5.741 1.00 94.56 85 ILE A O 1
ATOM 621 N N . GLY A 1 86 ? 7.913 1.493 -6.444 1.00 94.50 86 GLY A N 1
ATOM 622 C CA . GLY A 1 86 ? 7.034 0.347 -6.285 1.00 94.50 86 GLY A CA 1
ATOM 623 C C . GLY A 1 86 ? 6.534 0.207 -4.852 1.00 94.50 86 GLY A C 1
ATOM 624 O O . GLY A 1 86 ? 5.339 0.026 -4.627 1.00 94.50 86 GLY A O 1
ATOM 625 N N . PHE A 1 87 ? 7.431 0.373 -3.879 1.00 93.62 87 PHE A N 1
ATOM 626 C CA . PHE A 1 87 ? 7.083 0.387 -2.464 1.00 93.62 87 PHE A CA 1
ATOM 627 C C . PHE A 1 87 ? 6.116 1.525 -2.116 1.00 93.62 87 PHE A C 1
ATOM 629 O O . PHE A 1 87 ? 5.064 1.268 -1.535 1.00 93.62 87 PHE A O 1
ATOM 636 N N . LEU A 1 88 ? 6.417 2.768 -2.502 1.00 94.19 88 LEU A N 1
ATOM 637 C CA . LEU A 1 88 ? 5.579 3.929 -2.184 1.00 94.19 88 LEU A CA 1
ATOM 638 C C . LEU A 1 88 ? 4.187 3.834 -2.825 1.00 94.19 88 LEU A C 1
ATOM 640 O O . LEU A 1 88 ? 3.182 4.016 -2.135 1.00 94.19 88 LEU A O 1
ATOM 644 N N . LEU A 1 89 ? 4.123 3.501 -4.118 1.00 94.06 89 LEU A N 1
ATOM 645 C CA . LEU A 1 89 ? 2.870 3.394 -4.873 1.00 94.06 89 LEU A CA 1
ATOM 646 C C . LEU A 1 89 ? 1.990 2.238 -4.402 1.00 94.06 89 LEU A C 1
ATOM 648 O O . LEU A 1 89 ? 0.783 2.275 -4.607 1.00 94.06 89 LEU A O 1
ATOM 652 N N . LEU A 1 90 ? 2.568 1.221 -3.769 1.00 93.06 90 LEU A N 1
ATOM 653 C CA . LEU A 1 90 ? 1.812 0.111 -3.205 1.00 93.06 90 LEU A CA 1
ATOM 654 C C . LEU A 1 90 ? 1.380 0.395 -1.762 1.00 93.06 90 LEU A C 1
ATOM 656 O O . LEU A 1 90 ? 0.213 0.235 -1.409 1.00 93.06 90 LEU A O 1
ATOM 660 N N . VAL A 1 91 ? 2.318 0.815 -0.914 1.00 92.25 91 VAL A N 1
ATOM 661 C CA . VAL A 1 91 ? 2.121 0.898 0.538 1.00 92.25 91 VAL A CA 1
ATOM 662 C C . VAL A 1 91 ? 1.258 2.083 0.938 1.00 92.25 91 VAL A C 1
ATOM 664 O O . VAL A 1 91 ? 0.402 1.924 1.806 1.00 92.25 91 VAL A O 1
ATOM 667 N N . ILE A 1 92 ? 1.428 3.248 0.309 1.00 93.25 92 ILE A N 1
ATOM 668 C CA . ILE A 1 92 ? 0.649 4.447 0.646 1.00 93.25 92 ILE A CA 1
ATOM 669 C C . ILE A 1 92 ? -0.855 4.215 0.438 1.00 93.25 92 ILE A C 1
ATOM 671 O O . ILE A 1 92 ? -1.603 4.360 1.411 1.00 93.25 92 ILE A O 1
ATOM 675 N N . PRO A 1 93 ? -1.338 3.827 -0.762 1.00 95.69 93 PRO A N 1
ATOM 676 C CA . PRO A 1 93 ? -2.770 3.643 -0.964 1.00 95.69 93 PRO A CA 1
ATOM 677 C C . PRO A 1 93 ? -3.329 2.472 -0.161 1.00 95.69 93 PRO A C 1
ATOM 679 O O . PRO A 1 93 ? -4.476 2.527 0.274 1.00 95.69 93 PRO A O 1
ATOM 682 N N . LEU A 1 94 ? -2.525 1.441 0.101 1.00 94.69 94 LEU A N 1
ATOM 683 C CA . LEU A 1 94 ? -2.948 0.295 0.896 1.00 94.69 94 LEU A CA 1
ATOM 684 C C . LEU A 1 94 ? -3.091 0.638 2.386 1.00 94.69 94 LEU A C 1
ATOM 686 O O . LEU A 1 94 ? -4.095 0.282 3.006 1.00 94.69 94 LEU A O 1
ATOM 690 N N . ALA A 1 95 ? -2.132 1.375 2.952 1.00 94.00 95 ALA A N 1
ATOM 691 C CA . ALA A 1 95 ? -2.191 1.865 4.326 1.00 94.00 95 ALA A CA 1
ATOM 692 C C . ALA A 1 95 ? -3.347 2.853 4.507 1.00 94.00 95 ALA A C 1
ATOM 694 O O . ALA A 1 95 ? -4.172 2.691 5.409 1.00 94.00 95 ALA A O 1
ATOM 695 N N . ALA A 1 96 ? -3.440 3.847 3.619 1.00 96.44 96 ALA A N 1
ATOM 696 C CA . ALA A 1 96 ? -4.490 4.854 3.652 1.00 96.44 96 ALA A CA 1
ATOM 697 C C . ALA A 1 96 ? -5.874 4.220 3.432 1.00 96.44 96 ALA A C 1
ATOM 699 O O . ALA A 1 96 ? -6.792 4.453 4.214 1.00 96.44 96 ALA A O 1
ATOM 700 N N . GLY A 1 97 ? -6.015 3.326 2.453 1.00 97.06 97 GLY A N 1
ATOM 701 C CA . GLY A 1 97 ? -7.257 2.597 2.197 1.00 97.06 97 GLY A CA 1
ATOM 70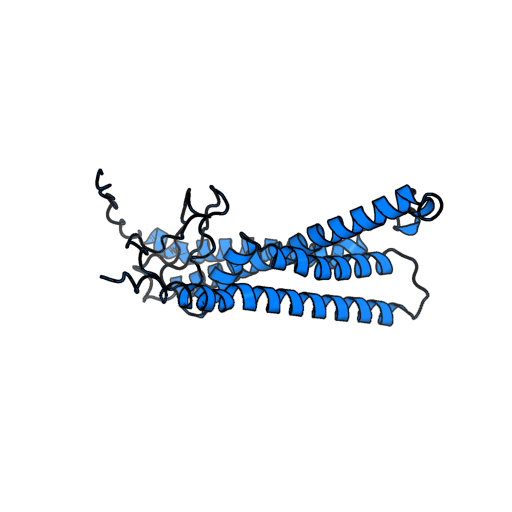2 C C . GLY A 1 97 ? -7.677 1.727 3.382 1.00 97.06 97 GLY A C 1
ATOM 703 O O . GLY A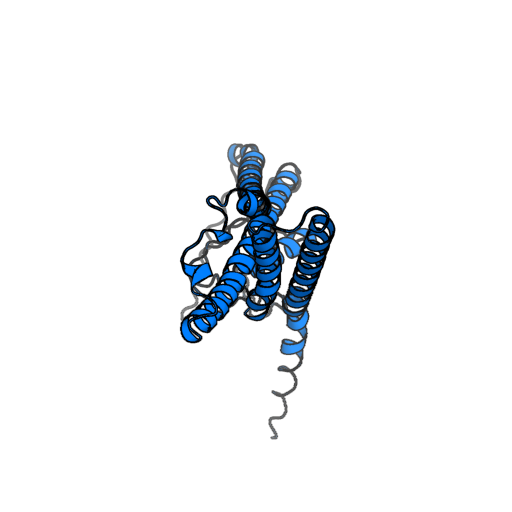 1 97 ? -8.837 1.756 3.795 1.00 97.06 97 GLY A O 1
ATOM 704 N N . GLY A 1 98 ? -6.733 1.019 4.008 1.00 95.75 98 GLY A N 1
ATOM 705 C CA . GLY A 1 98 ? -7.006 0.235 5.212 1.00 95.75 98 GLY A CA 1
ATOM 706 C C . GLY A 1 98 ? -7.460 1.091 6.400 1.00 95.75 98 GLY A C 1
ATOM 707 O O . GLY A 1 98 ? -8.410 0.726 7.098 1.00 95.75 98 GLY A O 1
ATOM 708 N N . LEU A 1 99 ? -6.847 2.261 6.602 1.00 95.88 99 LEU A N 1
ATOM 709 C CA . LEU A 1 99 ? -7.265 3.232 7.619 1.00 95.88 99 LEU A CA 1
ATOM 710 C C . LEU A 1 99 ? -8.639 3.843 7.315 1.00 95.88 99 LEU A C 1
ATOM 712 O O . LEU A 1 99 ? -9.436 4.032 8.241 1.00 95.88 99 LEU A O 1
ATOM 716 N N . ALA A 1 100 ? -8.960 4.090 6.044 1.00 97.56 100 ALA A N 1
ATOM 717 C CA . ALA A 1 100 ? -10.279 4.549 5.621 1.00 97.56 100 ALA A CA 1
ATOM 718 C C . ALA A 1 100 ? -11.360 3.506 5.950 1.00 97.56 100 ALA A C 1
ATOM 720 O O . ALA A 1 100 ? -12.385 3.835 6.550 1.00 97.56 100 ALA A O 1
ATOM 721 N N . ILE A 1 101 ? -11.099 2.230 5.653 1.00 97.56 101 ILE A N 1
ATOM 722 C CA . ILE A 1 101 ? -12.024 1.119 5.920 1.00 97.56 101 ILE A CA 1
ATOM 723 C C . ILE A 1 101 ? -12.217 0.891 7.425 1.00 97.56 101 ILE A C 1
ATOM 725 O O . ILE A 1 101 ? -13.347 0.680 7.886 1.00 97.56 101 ILE A O 1
ATOM 729 N N . LEU A 1 102 ? -11.148 0.974 8.223 1.00 96.12 102 LEU A N 1
ATOM 730 C CA . LEU A 1 102 ? -11.249 0.931 9.685 1.00 96.12 102 LEU A CA 1
ATOM 731 C C . LEU A 1 102 ? -12.070 2.111 10.221 1.00 96.12 102 LEU A C 1
ATOM 733 O O . LEU A 1 102 ? -12.961 1.907 11.046 1.00 96.12 102 LEU A O 1
ATOM 737 N N . SER A 1 103 ? -11.832 3.320 9.710 1.00 96.69 103 SER A N 1
ATOM 738 C CA . SER A 1 103 ? -12.589 4.521 10.082 1.00 96.69 103 SER A CA 1
ATOM 739 C C . SER A 1 103 ? -14.077 4.373 9.762 1.00 96.69 103 SER A C 1
ATOM 741 O O . SER A 1 103 ? -14.914 4.585 10.638 1.00 96.69 103 SER A O 1
ATOM 743 N N . LEU A 1 104 ? -14.419 3.891 8.564 1.00 97.62 104 LEU A N 1
ATOM 744 C CA . LEU A 1 104 ? -15.800 3.612 8.164 1.00 97.62 104 LEU A CA 1
ATOM 745 C C . LEU A 1 104 ? -16.446 2.534 9.049 1.00 97.62 104 LEU A C 1
ATOM 747 O O . LEU A 1 104 ? -17.601 2.656 9.456 1.00 97.62 104 LEU A O 1
ATOM 751 N N . THR A 1 105 ? -15.680 1.511 9.436 1.00 96.56 105 THR A N 1
ATOM 752 C CA . THR A 1 105 ? -16.138 0.496 10.397 1.00 96.56 105 THR A CA 1
ATOM 753 C C . THR A 1 105 ? -16.505 1.138 11.743 1.00 96.56 105 THR A C 1
ATOM 755 O O . THR A 1 105 ? -17.489 0.734 12.369 1.00 96.56 105 THR A O 1
ATOM 758 N N . TYR A 1 106 ? -15.767 2.158 12.192 1.00 95.94 106 TYR A N 1
ATOM 759 C CA . TYR A 1 106 ? -16.100 2.901 13.410 1.00 95.94 106 TYR A CA 1
ATOM 760 C C . TYR A 1 106 ? -17.298 3.834 13.252 1.00 95.94 106 TYR A C 1
ATOM 762 O O . TYR A 1 106 ? -18.044 3.970 14.220 1.00 95.94 106 TYR A O 1
ATOM 770 N N . VAL A 1 107 ? -17.538 4.403 12.064 1.00 97.62 107 VAL A N 1
ATOM 771 C CA . VAL A 1 107 ? -18.796 5.111 11.758 1.00 97.62 107 VAL A CA 1
ATOM 772 C C . VAL A 1 107 ? -19.979 4.161 11.947 1.00 97.62 107 VAL A C 1
ATOM 774 O O . VAL A 1 107 ? -20.901 4.447 12.702 1.00 97.62 107 VAL A O 1
ATOM 777 N N . VAL A 1 108 ? -19.932 2.972 11.342 1.00 97.25 108 VAL A N 1
ATOM 778 C CA . VAL A 1 108 ? -21.029 1.996 11.458 1.00 97.25 108 VAL A CA 1
ATOM 779 C C . VAL A 1 108 ? -21.218 1.531 12.905 1.00 97.25 108 VAL A C 1
ATOM 781 O O . VAL A 1 108 ? -22.349 1.383 13.373 1.00 97.25 108 VAL A O 1
ATOM 784 N N . ARG A 1 109 ? -20.127 1.305 13.649 1.00 95.75 109 ARG A N 1
ATOM 785 C CA . ARG A 1 109 ? -20.209 0.907 15.063 1.00 95.75 109 ARG A CA 1
ATOM 786 C C . ARG A 1 109 ? -20.709 2.032 15.968 1.00 95.75 109 ARG A C 1
ATOM 788 O O . ARG A 1 109 ? -21.402 1.725 16.930 1.00 95.75 109 ARG A O 1
ATOM 795 N N . SER A 1 110 ? -20.400 3.299 15.690 1.00 95.88 110 SER A N 1
ATOM 796 C CA . SER A 1 110 ? -20.837 4.423 16.530 1.00 95.88 110 SER A CA 1
ATOM 797 C C . SER A 1 110 ? -22.339 4.688 16.437 1.00 95.88 110 SER A C 1
ATOM 799 O O . SER A 1 110 ? -22.933 5.129 17.419 1.00 95.88 110 SER A O 1
ATOM 801 N N . LEU A 1 111 ? -22.965 4.352 15.305 1.00 96.50 111 LEU A N 1
ATOM 802 C CA . LEU A 1 111 ? -24.416 4.446 15.114 1.00 96.50 111 LEU A CA 1
ATOM 803 C C . LEU A 1 111 ? -25.197 3.364 15.877 1.00 96.50 111 LEU A C 1
ATOM 805 O O . LEU A 1 111 ? -26.393 3.512 16.125 1.00 96.50 111 LEU A O 1
ATOM 809 N N . ARG A 1 112 ? -24.540 2.270 16.277 1.00 96.62 112 ARG A N 1
ATOM 810 C CA . ARG A 1 112 ? -25.185 1.151 16.972 1.00 96.62 112 ARG A CA 1
ATOM 811 C C . ARG A 1 112 ? -25.316 1.445 18.476 1.00 96.62 112 ARG A C 1
ATOM 813 O O . ARG A 1 112 ? -24.295 1.641 19.140 1.00 96.62 112 ARG A O 1
ATOM 820 N N . PRO A 1 113 ? -26.531 1.376 19.060 1.00 94.31 113 PRO A N 1
ATOM 821 C CA . PRO A 1 113 ? -26.758 1.665 20.481 1.00 94.31 113 PRO A CA 1
ATOM 822 C C . PRO A 1 113 ? -25.885 0.841 21.437 1.00 94.31 113 PRO A C 1
ATOM 824 O O . PRO A 1 113 ? -25.424 1.362 22.449 1.00 94.31 113 PRO A O 1
ATOM 827 N N . ALA A 1 114 ? -25.587 -0.411 21.069 1.00 95.06 114 ALA A N 1
ATOM 828 C CA . ALA A 1 114 ? -24.760 -1.333 21.848 1.00 95.06 114 ALA A CA 1
ATOM 829 C C . ALA A 1 114 ? -23.323 -0.835 22.116 1.00 95.06 114 ALA A C 1
ATOM 831 O O . ALA A 1 114 ? -22.686 -1.314 23.048 1.00 95.06 114 ALA A O 1
ATOM 832 N N . TYR A 1 115 ? -22.813 0.125 21.333 1.00 92.25 115 TYR A N 1
ATOM 833 C CA . TYR A 1 115 ? -21.452 0.662 21.478 1.00 92.25 115 TYR A CA 1
ATOM 834 C C . TYR A 1 115 ? -21.405 2.093 22.039 1.00 92.25 115 TYR A C 1
ATOM 836 O O . TYR A 1 115 ? -20.335 2.708 22.064 1.00 92.25 115 TYR A O 1
ATOM 844 N N . ARG A 1 116 ? -22.536 2.654 22.494 1.00 89.62 116 ARG A N 1
ATOM 845 C CA . ARG A 1 116 ? -22.593 4.038 23.006 1.00 89.62 116 ARG A CA 1
ATOM 846 C C . ARG A 1 116 ? -21.686 4.261 24.217 1.00 89.62 116 ARG A C 1
ATOM 848 O O . ARG A 1 116 ? -21.034 5.291 24.291 1.00 89.62 116 ARG A O 1
ATOM 855 N N . GLY A 1 117 ? -21.596 3.294 25.128 1.00 86.62 117 GLY A N 1
ATOM 856 C CA . GLY A 1 117 ? -20.744 3.394 26.321 1.00 86.62 117 GLY A CA 1
ATOM 857 C C . GLY A 1 117 ? -19.277 3.018 26.098 1.00 86.62 117 GLY A C 1
ATOM 858 O O . GLY A 1 117 ? -18.475 3.121 27.020 1.00 86.62 117 GLY A O 1
ATOM 859 N N . GLU A 1 118 ? -18.907 2.559 24.900 1.00 88.31 118 GLU A N 1
ATOM 860 C CA . GLU A 1 118 ? -17.599 1.956 24.657 1.00 88.31 118 GLU A CA 1
ATOM 861 C C . GLU A 1 118 ? -16.689 2.861 23.823 1.00 88.31 118 GLU A C 1
ATOM 863 O O . GLU A 1 118 ? -17.102 3.480 22.836 1.00 88.31 118 GLU A O 1
ATOM 868 N N . ARG A 1 119 ? -15.401 2.904 24.169 1.00 86.75 119 ARG A N 1
ATOM 869 C CA . ARG A 1 119 ? -14.362 3.486 23.316 1.00 86.75 119 ARG A CA 1
ATOM 870 C C . ARG A 1 119 ? -14.128 2.554 22.115 1.00 86.75 119 ARG A C 1
ATOM 872 O O . ARG A 1 119 ? -13.780 1.403 22.298 1.00 86.75 119 ARG A O 1
ATOM 879 N N . LEU A 1 120 ? -14.338 3.031 20.889 1.00 88.31 120 LEU A N 1
ATOM 880 C CA . LEU A 1 120 ? -14.296 2.233 19.656 1.00 88.31 120 LEU A CA 1
ATOM 881 C C . LEU A 1 120 ? -12.890 2.174 19.069 1.00 88.31 120 LEU A C 1
ATOM 883 O O . LEU A 1 120 ? -12.475 1.127 18.574 1.00 88.31 120 LEU A O 1
ATOM 887 N N . SER A 1 121 ? -12.165 3.287 19.170 1.00 88.19 121 SER A N 1
ATOM 888 C CA . SER A 1 121 ? -10.779 3.406 18.751 1.00 88.19 121 SER A CA 1
ATOM 889 C C . SER A 1 121 ? -9.898 3.902 19.891 1.00 88.19 121 SER A C 1
ATOM 891 O O . SER A 1 121 ? -10.289 4.736 20.717 1.00 88.19 121 SER A O 1
ATOM 893 N N . MET A 1 122 ? -8.673 3.406 19.912 1.00 84.31 122 MET A N 1
ATOM 894 C CA . MET A 1 122 ? -7.605 3.936 20.743 1.00 84.31 122 MET A CA 1
ATOM 895 C C . MET A 1 122 ? -6.473 4.436 19.857 1.00 84.31 122 MET A C 1
ATOM 897 O O . MET A 1 122 ? -6.202 3.878 18.794 1.00 84.31 122 MET A O 1
ATOM 901 N N . THR A 1 123 ? -5.826 5.495 20.323 1.00 80.81 123 THR A N 1
ATOM 902 C CA . THR A 1 123 ? -4.521 5.907 19.821 1.00 80.81 123 THR A CA 1
ATOM 903 C C . THR A 1 123 ? -3.519 5.408 20.833 1.00 80.81 123 THR A C 1
ATOM 905 O O . THR A 1 123 ? -3.649 5.720 22.021 1.00 80.81 123 THR A O 1
ATOM 908 N N . ARG A 1 124 ? -2.560 4.604 20.386 1.00 68.50 124 ARG A N 1
ATOM 909 C CA . ARG A 1 124 ? -1.407 4.279 21.214 1.00 68.50 124 ARG A CA 1
ATOM 910 C C . ARG A 1 124 ? -0.234 5.122 20.758 1.00 68.50 124 ARG A C 1
ATOM 912 O O . ARG A 1 124 ? 0.209 5.022 19.620 1.00 68.50 124 ARG A O 1
ATOM 919 N N . TRP A 1 125 ? 0.213 5.962 21.682 1.00 57.09 125 TRP A N 1
ATOM 920 C CA . TRP A 1 125 ? 1.557 6.503 21.692 1.00 57.09 125 TRP A CA 1
ATOM 921 C C . TRP A 1 125 ? 2.387 5.443 22.363 1.00 57.09 125 TRP A C 1
ATOM 923 O O . TRP A 1 125 ? 2.199 5.174 23.549 1.00 57.09 125 TRP A O 1
ATOM 933 N N . ASP A 1 126 ? 3.210 4.772 21.593 1.00 48.12 126 ASP A N 1
ATOM 934 C CA . ASP A 1 126 ? 4.071 3.769 22.164 1.00 48.12 126 ASP A CA 1
ATOM 935 C C . ASP A 1 126 ? 5.486 4.202 21.764 1.00 48.12 126 ASP A C 1
ATOM 937 O O . ASP A 1 126 ? 5.819 4.338 20.585 1.00 48.12 126 ASP A O 1
ATOM 941 N N . ALA A 1 127 ? 6.295 4.563 22.767 1.00 38.31 127 ALA A N 1
ATOM 942 C CA . ALA A 1 127 ? 7.740 4.719 22.576 1.00 38.31 127 ALA A CA 1
ATOM 943 C C . ALA A 1 127 ? 8.347 3.373 22.129 1.00 38.31 127 ALA A C 1
ATOM 945 O O . ALA A 1 127 ? 9.350 3.353 21.424 1.00 38.31 127 ALA A O 1
ATOM 946 N N . ASP A 1 128 ? 7.625 2.290 22.445 1.00 37.44 128 ASP A N 1
ATOM 947 C CA . ASP A 1 128 ? 7.750 0.918 21.976 1.00 37.44 128 ASP A CA 1
ATOM 948 C C . ASP A 1 128 ? 6.674 0.574 20.909 1.00 37.44 128 ASP A C 1
ATOM 950 O O . ASP A 1 128 ? 6.292 -0.579 20.774 1.00 37.44 128 ASP A O 1
ATOM 954 N N . ALA A 1 129 ? 6.145 1.526 20.120 1.00 40.72 129 ALA A N 1
ATOM 955 C CA . ALA A 1 129 ? 5.197 1.227 19.015 1.00 40.72 129 ALA A CA 1
ATOM 956 C C . ALA A 1 129 ? 5.820 0.364 17.927 1.00 40.72 129 ALA A C 1
ATOM 958 O O . ALA A 1 129 ? 5.118 -0.232 17.107 1.00 40.72 129 ALA A O 1
ATOM 959 N N . ILE A 1 130 ? 7.144 0.296 17.946 1.00 43.00 130 ILE A N 1
ATOM 960 C CA . ILE A 1 130 ? 7.901 -0.673 17.200 1.00 43.00 130 ILE A CA 1
ATOM 961 C C . ILE A 1 130 ? 8.850 -1.372 18.194 1.00 43.00 130 ILE A C 1
ATOM 963 O O . ILE A 1 130 ? 10.073 -1.308 18.136 1.00 43.00 130 ILE A O 1
ATOM 967 N N . GLY A 1 131 ? 8.175 -1.983 19.169 1.00 34.38 131 GLY A N 1
ATOM 968 C CA . GLY A 1 131 ? 8.501 -2.540 20.490 1.00 34.38 131 GLY A CA 1
ATOM 969 C C . GLY A 1 131 ? 7.313 -3.469 20.868 1.00 34.38 131 GLY A C 1
ATOM 970 O O . GLY A 1 131 ? 6.260 -3.332 20.243 1.00 34.38 131 GLY A O 1
ATOM 971 N N . PRO A 1 132 ? 7.392 -4.520 21.715 1.00 37.75 132 PRO A N 1
ATOM 972 C CA . PRO A 1 132 ? 6.346 -5.559 21.744 1.00 37.75 132 PRO A CA 1
ATOM 973 C C . PRO A 1 132 ? 4.983 -4.994 22.114 1.00 37.75 132 PRO A C 1
ATOM 975 O O . PRO A 1 132 ? 4.754 -4.622 23.260 1.00 37.75 132 PRO A O 1
ATOM 978 N N . VAL A 1 133 ? 4.089 -4.977 21.117 1.00 40.22 133 VAL A N 1
ATOM 979 C CA . VAL A 1 133 ? 2.745 -4.400 21.153 1.00 40.22 133 VAL A CA 1
ATOM 980 C C . VAL A 1 133 ? 2.016 -4.834 22.422 1.00 40.22 133 VAL A C 1
ATOM 982 O O . VAL A 1 133 ? 1.488 -5.943 22.517 1.00 40.22 133 VAL A O 1
ATOM 985 N N . ARG A 1 134 ? 1.932 -3.937 23.409 1.00 38.12 134 ARG A N 1
ATOM 986 C CA . ARG A 1 134 ? 1.127 -4.155 24.615 1.00 38.12 134 ARG A CA 1
ATOM 987 C C . ARG A 1 134 ? -0.328 -3.811 24.320 1.00 38.12 134 ARG A C 1
ATOM 989 O O . ARG A 1 134 ? -0.829 -2.731 24.641 1.00 38.12 134 ARG A O 1
ATOM 996 N N . LEU A 1 135 ? -1.040 -4.754 23.707 1.00 37.81 135 LEU A N 1
ATOM 997 C CA . LEU A 1 135 ? -2.488 -4.700 23.517 1.00 37.81 135 LEU A CA 1
ATOM 998 C C . LEU A 1 135 ? -3.243 -4.986 24.828 1.00 37.81 135 LEU A C 1
ATOM 1000 O O . LEU A 1 135 ? -3.731 -6.076 25.044 1.00 37.81 135 LEU A O 1
ATOM 1004 N N . GLY A 1 136 ? -3.385 -3.973 25.695 1.00 36.75 136 GLY A N 1
ATOM 1005 C CA . GLY A 1 136 ? -4.422 -3.972 26.747 1.00 36.75 136 GLY A CA 1
ATOM 1006 C C . GLY A 1 136 ? -3.987 -3.615 28.170 1.00 36.75 136 GLY A C 1
ATOM 1007 O O . GLY A 1 136 ? -4.839 -3.415 29.027 1.00 36.75 136 GLY A O 1
ATOM 1008 N N . GLY A 1 137 ? -2.698 -3.451 28.472 1.00 34.94 137 GLY A N 1
ATOM 1009 C CA . GLY A 1 137 ? -2.232 -3.220 29.857 1.00 34.94 137 GLY A CA 1
ATOM 1010 C C . GLY A 1 137 ? -2.448 -4.366 30.830 1.00 34.94 137 GLY A C 1
ATOM 1011 O O . GLY A 1 137 ? -2.128 -4.239 32.004 1.00 34.94 137 GLY A O 1
ATOM 1012 N N . THR A 1 138 ? -2.940 -5.491 30.351 1.00 32.50 138 THR A N 1
ATOM 1013 C CA . THR A 1 138 ? -2.560 -6.782 30.885 1.00 32.50 138 THR A CA 1
ATOM 1014 C C . THR A 1 138 ? -1.262 -7.181 30.200 1.00 32.50 138 THR A C 1
ATOM 1016 O O . THR A 1 138 ? -1.089 -7.008 28.992 1.00 32.50 138 THR A O 1
ATOM 1019 N N . LEU A 1 139 ? -0.309 -7.638 31.007 1.00 34.47 139 LEU A N 1
ATOM 1020 C CA . LEU A 1 139 ? 0.926 -8.256 30.558 1.00 34.47 139 LEU A CA 1
ATOM 1021 C C . LEU A 1 139 ? 0.611 -9.323 29.506 1.00 34.47 139 LEU A C 1
ATOM 1023 O O . LEU A 1 139 ? 0.210 -10.437 29.824 1.00 34.47 139 LEU A O 1
ATOM 1027 N N . LEU A 1 140 ? 0.873 -8.991 28.248 1.00 40.44 140 LEU A N 1
ATOM 1028 C CA . LEU A 1 140 ? 1.081 -9.966 27.190 1.00 40.44 140 LEU A CA 1
ATOM 1029 C C . LEU A 1 140 ? 2.499 -10.519 27.285 1.00 40.44 140 LEU A C 1
ATOM 1031 O O . LEU A 1 140 ? 3.232 -10.576 26.308 1.00 40.44 140 LEU A O 1
ATOM 1035 N N . THR A 1 141 ? 2.893 -10.954 28.481 1.00 38.28 141 THR A N 1
ATOM 1036 C CA . THR A 1 141 ? 3.995 -11.906 28.635 1.00 38.28 141 THR A CA 1
ATOM 1037 C C . THR A 1 141 ? 3.589 -13.305 28.162 1.00 38.28 141 THR A C 1
ATOM 1039 O O . THR A 1 141 ? 4.423 -14.200 28.159 1.00 38.28 141 THR A O 1
ATOM 1042 N N . HIS A 1 142 ? 2.345 -13.494 27.694 1.00 37.88 142 HIS A N 1
ATOM 1043 C CA . HIS A 1 142 ? 1.835 -14.788 27.238 1.00 37.88 142 HIS A CA 1
ATOM 1044 C C . HIS A 1 142 ? 0.959 -14.770 25.970 1.00 37.88 142 HIS A C 1
ATOM 1046 O O . HIS A 1 142 ? 0.316 -15.779 25.676 1.00 37.88 142 HIS A O 1
ATOM 1052 N N . GLU A 1 143 ? 0.909 -13.686 25.184 1.00 42.75 143 GLU A N 1
ATOM 1053 C CA . GLU A 1 143 ? -0.005 -13.656 24.029 1.00 42.75 143 GLU A CA 1
ATOM 1054 C C . GLU A 1 143 ? 0.583 -14.251 22.746 1.00 42.75 143 GLU A C 1
ATOM 1056 O O . GLU A 1 143 ? 1.424 -13.676 22.053 1.00 42.75 143 GLU A O 1
ATOM 1061 N N . ARG A 1 144 ? 0.060 -15.436 22.425 1.00 48.91 144 ARG A N 1
ATOM 1062 C CA . ARG A 1 144 ? 0.145 -16.120 21.135 1.00 48.91 144 ARG A CA 1
ATOM 1063 C C . ARG A 1 144 ? -0.648 -15.325 20.084 1.00 48.91 144 ARG A C 1
ATOM 1065 O O . ARG A 1 144 ? -1.821 -15.607 19.855 1.00 48.91 144 ARG A O 1
ATOM 1072 N N . GLY A 1 145 ? -0.037 -14.325 19.446 1.00 52.84 145 GLY A N 1
ATOM 1073 C CA . GLY A 1 145 ? -0.706 -13.500 18.433 1.00 52.84 145 GLY A CA 1
ATOM 1074 C C . GLY A 1 145 ? 0.221 -13.018 17.307 1.00 52.84 145 GLY A C 1
ATOM 1075 O O . GLY A 1 145 ? 1.393 -12.742 17.556 1.00 52.84 145 GLY A O 1
ATOM 1076 N N . PRO A 1 146 ? -0.286 -12.861 16.065 1.00 52.81 146 PRO A N 1
ATOM 1077 C CA . PRO A 1 146 ? 0.519 -12.509 14.884 1.00 52.81 146 PRO A CA 1
ATOM 1078 C C . PRO A 1 146 ? 1.165 -11.111 14.946 1.00 52.81 146 PRO A C 1
ATOM 1080 O O . PRO A 1 146 ? 2.023 -10.799 14.128 1.00 52.81 146 PRO A O 1
ATOM 1083 N N . LEU A 1 147 ? 0.782 -10.271 15.914 1.00 54.66 147 LEU A N 1
ATOM 1084 C CA . LEU A 1 147 ? 1.289 -8.904 16.076 1.00 54.66 147 LEU A CA 1
ATOM 1085 C C . LEU A 1 147 ? 2.566 -8.812 16.936 1.00 54.66 147 LEU A C 1
ATOM 1087 O O . LEU A 1 147 ? 3.160 -7.741 17.017 1.00 54.66 147 LEU A O 1
ATOM 1091 N N . ARG A 1 148 ? 3.030 -9.918 17.542 1.00 56.75 148 ARG A N 1
ATOM 1092 C CA . ARG A 1 148 ? 4.227 -9.942 18.408 1.00 56.75 148 ARG A CA 1
ATOM 1093 C C . ARG A 1 148 ? 5.530 -9.630 17.659 1.00 56.75 148 ARG A C 1
ATOM 1095 O O . ARG A 1 148 ? 6.482 -9.179 18.277 1.00 56.75 148 ARG A O 1
ATOM 1102 N N . ARG A 1 149 ? 5.577 -9.838 16.339 1.00 53.47 149 ARG A N 1
ATOM 1103 C CA . ARG A 1 149 ? 6.792 -9.672 15.517 1.00 53.47 149 ARG A CA 1
ATOM 1104 C C . ARG A 1 149 ? 7.234 -8.231 15.289 1.00 53.47 149 ARG A C 1
ATOM 1106 O O . ARG A 1 149 ? 8.369 -8.015 14.888 1.00 53.47 149 ARG A O 1
ATOM 1113 N N . PHE A 1 150 ? 6.376 -7.254 15.553 1.00 52.31 150 PHE A N 1
ATOM 1114 C CA . PHE A 1 150 ? 6.665 -5.845 15.268 1.00 52.31 150 PHE A CA 1
ATOM 1115 C C . PHE A 1 150 ? 7.310 -5.130 16.460 1.00 52.31 150 PHE A C 1
ATOM 1117 O O . PHE A 1 150 ? 7.192 -3.923 16.626 1.00 52.31 150 PHE A O 1
ATOM 1124 N N . SER A 1 151 ? 7.993 -5.903 17.305 1.00 51.88 151 SER A N 1
ATOM 1125 C CA . SER A 1 151 ? 8.369 -5.525 18.652 1.00 51.88 151 SER A CA 1
ATOM 1126 C C . SER A 1 151 ? 9.753 -4.899 18.826 1.00 51.88 151 SER A C 1
ATOM 1128 O O . SER A 1 151 ? 10.283 -4.960 19.929 1.00 51.88 151 SER A O 1
ATOM 1130 N N . GLY A 1 152 ? 10.411 -4.396 17.787 1.00 44.41 152 GLY A N 1
ATOM 1131 C CA . GLY A 1 152 ? 11.797 -3.932 17.954 1.00 44.41 152 GLY A CA 1
ATOM 1132 C C . GLY A 1 152 ? 12.375 -3.089 16.823 1.00 44.41 152 GLY A C 1
ATOM 1133 O O . GLY A 1 152 ? 13.579 -3.127 16.614 1.00 44.41 152 GLY A O 1
ATOM 1134 N N . ILE A 1 153 ? 11.549 -2.372 16.060 1.00 46.09 153 ILE A N 1
ATOM 1135 C CA . ILE A 1 153 ? 11.948 -1.651 14.840 1.00 46.09 153 ILE A CA 1
ATOM 1136 C C . ILE A 1 153 ? 11.554 -0.151 14.910 1.00 46.09 153 ILE A C 1
ATOM 1138 O O . ILE A 1 153 ? 10.911 0.353 14.003 1.00 46.09 153 ILE A O 1
ATOM 1142 N N . GLY A 1 154 ? 11.891 0.593 15.980 1.00 39.03 154 GLY A N 1
ATOM 1143 C CA . GLY A 1 154 ? 11.873 2.080 15.980 1.00 39.03 154 GLY A CA 1
ATOM 1144 C C . GLY A 1 154 ? 10.817 2.832 16.830 1.00 39.03 154 GLY A C 1
ATOM 1145 O O . GLY A 1 154 ? 9.642 2.511 16.889 1.00 39.03 154 GLY A O 1
ATOM 1146 N N . GLY A 1 155 ? 11.219 3.898 17.520 1.00 44.81 155 GLY A N 1
ATOM 1147 C CA . GLY A 1 155 ? 10.316 4.709 18.350 1.00 44.81 155 GLY A CA 1
ATOM 1148 C C . GLY A 1 155 ? 9.555 5.782 17.558 1.00 44.81 155 GLY A C 1
ATOM 1149 O O . GLY A 1 155 ? 10.124 6.422 16.678 1.00 44.81 155 GLY A O 1
ATOM 1150 N N . GLY A 1 156 ? 8.287 6.033 17.916 1.00 53.31 156 GLY A N 1
ATOM 1151 C CA . GLY A 1 156 ? 7.654 7.347 17.703 1.00 53.31 156 GLY A CA 1
ATOM 1152 C C . GLY A 1 156 ? 6.389 7.429 16.840 1.00 53.31 156 GLY A C 1
ATOM 1153 O O . GLY A 1 156 ? 5.798 8.506 16.771 1.00 53.31 156 GLY A O 1
ATOM 1154 N N . VAL A 1 157 ? 5.919 6.350 16.204 1.00 58.34 157 VAL A N 1
ATOM 1155 C CA . VAL A 1 157 ? 4.707 6.426 15.363 1.00 58.34 157 VAL A CA 1
ATOM 1156 C C . VAL A 1 157 ? 3.444 6.255 16.209 1.00 58.34 157 VAL A C 1
ATOM 1158 O O . VAL A 1 157 ? 3.185 5.190 16.770 1.00 58.34 157 VAL A O 1
ATOM 1161 N N . ALA A 1 158 ? 2.615 7.298 16.272 1.00 68.12 158 ALA A N 1
ATOM 1162 C CA . ALA A 1 158 ? 1.298 7.220 16.890 1.00 68.12 158 ALA A CA 1
ATOM 1163 C C . ALA A 1 158 ? 0.331 6.440 15.985 1.00 68.12 158 ALA A C 1
ATOM 1165 O O . ALA A 1 158 ? -0.253 6.989 15.047 1.00 68.12 158 ALA A O 1
ATOM 1166 N N . LEU A 1 159 ? 0.120 5.156 16.285 1.00 74.69 159 LEU A N 1
ATOM 1167 C CA . LEU A 1 159 ? -0.927 4.370 15.635 1.00 74.69 159 LEU A CA 1
ATOM 1168 C C . LEU A 1 159 ? -2.282 4.776 16.220 1.00 74.69 159 LEU A C 1
ATOM 1170 O O . LEU A 1 159 ? -2.697 4.347 17.304 1.00 74.69 159 LEU A O 1
ATOM 1174 N N . SER A 1 160 ? -2.962 5.656 15.493 1.00 79.12 160 SER A N 1
ATOM 1175 C CA . SER A 1 160 ? -4.360 5.992 15.736 1.00 79.12 160 SER A CA 1
ATOM 1176 C C . SER A 1 160 ? -5.283 4.924 15.138 1.00 79.12 160 SER A C 1
ATOM 1178 O O . SER A 1 160 ? -4.864 4.105 14.323 1.00 79.12 160 SER A O 1
ATOM 1180 N N . LEU A 1 161 ? -6.554 4.912 15.557 1.00 86.19 161 LEU A N 1
ATOM 1181 C CA . LEU A 1 161 ? -7.601 4.048 14.986 1.00 86.19 161 LEU A CA 1
ATOM 1182 C C . LEU A 1 161 ? -7.446 2.539 15.255 1.00 86.19 161 LEU A C 1
ATOM 1184 O O . LEU A 1 161 ? -8.057 1.725 14.558 1.00 86.19 161 LEU A O 1
ATOM 1188 N N . LEU A 1 162 ? -6.726 2.143 16.309 1.00 87.12 162 LEU A N 1
ATOM 1189 C CA . LEU A 1 162 ? -6.674 0.738 16.721 1.00 87.12 162 LEU A CA 1
ATOM 1190 C C . LEU A 1 162 ? -8.015 0.304 17.342 1.00 87.12 162 LEU A C 1
ATOM 1192 O O . LEU A 1 162 ? -8.521 1.000 18.231 1.00 87.12 162 LEU A O 1
ATOM 1196 N N . PRO A 1 163 ? -8.594 -0.834 16.918 1.00 86.25 163 PRO A N 1
ATOM 1197 C CA . PRO A 1 163 ? -9.894 -1.281 17.406 1.00 86.25 163 PRO A CA 1
ATOM 1198 C C . PRO A 1 163 ? -9.793 -1.753 18.854 1.00 86.25 163 PRO A C 1
ATOM 1200 O O . PRO A 1 163 ? -8.940 -2.576 19.183 1.00 86.25 163 PRO A O 1
ATOM 1203 N N . VAL A 1 164 ? -10.710 -1.287 19.706 1.00 87.62 164 VAL A N 1
ATOM 1204 C CA . VAL A 1 164 ? -10.824 -1.791 21.089 1.00 87.62 164 VAL A CA 1
ATOM 1205 C C . VAL A 1 164 ? -11.396 -3.210 21.100 1.00 87.62 164 VAL A C 1
ATOM 1207 O O . VAL A 1 164 ? -10.834 -4.095 21.737 1.00 87.62 164 VAL A O 1
ATOM 1210 N N . ARG A 1 165 ? -12.450 -3.465 20.311 1.00 86.31 165 ARG A N 1
ATOM 1211 C CA . ARG A 1 165 ? -12.934 -4.825 20.022 1.00 86.31 165 ARG A CA 1
ATOM 1212 C C . ARG A 1 165 ? -12.428 -5.312 18.679 1.00 86.31 165 ARG A C 1
ATOM 1214 O O . ARG A 1 165 ? -12.885 -4.844 17.625 1.00 86.31 165 ARG A O 1
ATOM 1221 N N . GLN A 1 166 ? -11.539 -6.296 18.726 1.00 83.50 166 GLN A N 1
ATOM 1222 C CA . GLN A 1 166 ? -11.039 -6.976 17.543 1.00 83.50 166 GLN A CA 1
ATOM 1223 C C . GLN A 1 166 ? -12.043 -8.026 17.053 1.00 83.50 166 GLN A C 1
ATOM 1225 O O . GLN A 1 166 ? -12.302 -9.038 17.690 1.00 83.50 166 GLN A O 1
ATOM 1230 N N . THR A 1 167 ? -12.612 -7.770 15.882 1.00 91.56 167 THR A N 1
ATOM 1231 C CA . THR A 1 167 ? -13.291 -8.775 15.048 1.00 91.56 167 THR A CA 1
ATOM 1232 C C . THR A 1 167 ? -12.313 -9.308 14.006 1.00 91.56 167 THR A C 1
ATOM 1234 O O . THR A 1 167 ? -11.345 -8.617 13.703 1.00 91.56 167 THR A O 1
ATOM 1237 N N . ARG A 1 168 ? -12.582 -10.463 13.380 1.00 89.12 168 ARG A N 1
ATOM 1238 C CA . ARG A 1 168 ? -11.747 -10.977 12.270 1.00 89.12 168 ARG A CA 1
ATOM 1239 C C . ARG A 1 168 ? -11.534 -9.930 11.168 1.00 89.12 168 ARG A C 1
ATO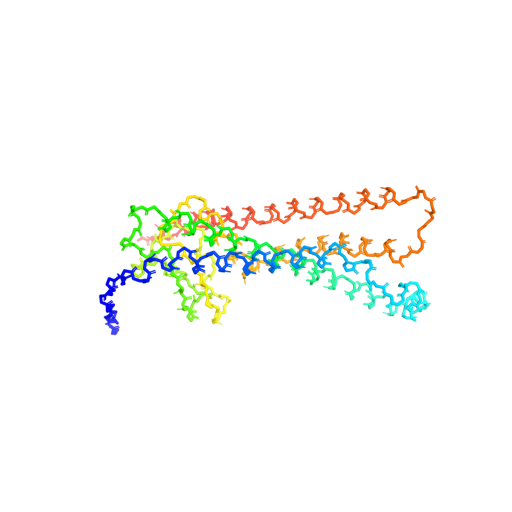M 1241 O O . ARG A 1 168 ? -10.417 -9.762 10.697 1.00 89.12 168 ARG A O 1
ATOM 1248 N N . TRP A 1 169 ? -12.585 -9.173 10.844 1.00 91.69 169 TRP A N 1
ATOM 1249 C CA . TRP A 1 169 ? -12.542 -8.060 9.894 1.00 91.69 169 TRP A CA 1
ATOM 1250 C C . TRP A 1 169 ? -11.576 -6.948 10.320 1.00 91.69 169 TRP A C 1
ATOM 1252 O O . TRP A 1 169 ? -10.624 -6.640 9.612 1.00 91.69 169 TRP A O 1
ATOM 1262 N N . SER A 1 170 ? -11.779 -6.361 11.503 1.00 90.38 170 SER A N 1
ATOM 1263 C CA . SER A 1 170 ? -10.905 -5.285 11.989 1.00 90.38 170 SER A CA 1
ATOM 1264 C C . SER A 1 170 ? -9.474 -5.768 12.245 1.00 90.38 170 SER A C 1
ATOM 1266 O O . SER A 1 170 ? -8.543 -5.004 12.048 1.00 90.38 170 SER A O 1
ATOM 1268 N N . ALA A 1 171 ? -9.289 -7.027 12.655 1.00 87.56 171 ALA A N 1
ATOM 1269 C CA . ALA A 1 171 ? -7.974 -7.631 12.833 1.00 87.56 171 ALA A CA 1
ATOM 1270 C C . ALA A 1 171 ? -7.232 -7.755 11.497 1.00 87.56 171 ALA A C 1
ATOM 1272 O O . ALA A 1 171 ? -6.066 -7.384 11.433 1.00 87.56 171 ALA A O 1
ATOM 1273 N N . PHE A 1 172 ? -7.912 -8.201 10.434 1.00 88.56 172 PHE A N 1
ATOM 1274 C CA . PHE A 1 172 ? -7.345 -8.243 9.086 1.00 88.56 172 PHE A CA 1
ATOM 1275 C C . PHE A 1 172 ? -6.838 -6.862 8.655 1.00 88.56 172 PHE A C 1
ATOM 1277 O O . PHE A 1 172 ? -5.657 -6.721 8.358 1.00 88.56 172 PHE A O 1
ATOM 1284 N N . TRP A 1 173 ? -7.683 -5.828 8.717 1.00 92.69 173 TRP A N 1
ATOM 1285 C CA . TRP A 1 173 ? -7.289 -4.473 8.313 1.00 92.69 173 TRP A CA 1
ATOM 1286 C C . TRP A 1 173 ? -6.241 -3.841 9.234 1.00 92.69 173 TRP A C 1
ATOM 1288 O O . TRP A 1 173 ? -5.369 -3.123 8.760 1.00 92.69 173 TRP A O 1
ATOM 1298 N N . SER A 1 174 ? -6.267 -4.114 10.541 1.00 90.00 174 SER A N 1
ATOM 1299 C CA . SER A 1 174 ? -5.211 -3.645 11.445 1.00 90.00 174 SER A CA 1
ATOM 1300 C C . SER A 1 174 ? -3.866 -4.306 11.142 1.00 90.00 174 SER A C 1
ATOM 1302 O O . SER A 1 174 ? -2.863 -3.607 11.079 1.00 90.00 174 SER A O 1
ATOM 1304 N N . VAL A 1 175 ? -3.833 -5.623 10.901 1.00 85.69 175 VAL A N 1
ATOM 1305 C CA . VAL A 1 175 ? -2.613 -6.322 10.454 1.00 85.69 175 VAL A CA 1
ATOM 1306 C C . VAL A 1 175 ? -2.140 -5.749 9.123 1.00 85.69 175 VAL A C 1
ATOM 1308 O O . VAL A 1 175 ? -0.942 -5.521 8.954 1.00 85.69 175 VAL A O 1
ATOM 1311 N N . LEU A 1 176 ? -3.077 -5.471 8.212 1.00 88.06 176 LEU A N 1
ATOM 1312 C CA . LEU A 1 176 ? -2.795 -4.890 6.908 1.00 88.06 176 LEU A CA 1
ATOM 1313 C C . LEU A 1 176 ? -2.038 -3.557 7.043 1.00 88.06 176 LEU A C 1
ATOM 1315 O O . LEU A 1 176 ? -0.918 -3.401 6.560 1.00 88.06 176 LEU A O 1
ATOM 1319 N N . VAL A 1 177 ? -2.638 -2.619 7.776 1.00 90.81 177 VAL A N 1
ATOM 1320 C CA . VAL A 1 177 ? -2.105 -1.274 8.010 1.00 90.81 177 VAL A CA 1
ATOM 1321 C C . VAL A 1 177 ? -0.775 -1.329 8.762 1.00 90.81 177 VAL A C 1
ATOM 1323 O O . VAL A 1 177 ? 0.185 -0.685 8.354 1.00 90.81 177 VAL A O 1
ATOM 1326 N N . VAL A 1 178 ? -0.671 -2.133 9.823 1.00 85.94 178 VAL A N 1
ATOM 1327 C CA . VAL A 1 178 ? 0.580 -2.263 10.590 1.00 85.94 178 VAL A CA 1
ATOM 1328 C C . VAL A 1 178 ? 1.712 -2.806 9.717 1.00 85.94 178 VAL A C 1
ATOM 1330 O O . VAL A 1 178 ? 2.817 -2.268 9.760 1.00 85.94 178 VAL A O 1
ATOM 1333 N N . SER A 1 179 ? 1.439 -3.805 8.870 1.00 84.12 179 SER A N 1
ATOM 1334 C CA . SER A 1 179 ? 2.456 -4.359 7.961 1.00 84.12 179 SER A CA 1
ATOM 1335 C C . SER A 1 179 ? 2.928 -3.337 6.920 1.00 84.12 179 SER A C 1
ATOM 1337 O O . SER A 1 179 ? 4.057 -3.429 6.450 1.00 84.12 179 SER A O 1
ATOM 1339 N N . CYS A 1 180 ? 2.088 -2.359 6.567 1.00 88.94 180 CYS A N 1
ATOM 1340 C CA . CYS A 1 180 ? 2.464 -1.257 5.681 1.00 88.94 180 CYS A CA 1
ATOM 1341 C C . CYS A 1 180 ? 3.444 -0.283 6.357 1.00 88.94 180 CYS A C 1
ATOM 1343 O O . CYS A 1 180 ? 4.369 0.200 5.713 1.00 88.94 180 CYS A O 1
ATOM 1345 N N . PHE A 1 181 ? 3.277 -0.027 7.658 1.00 86.62 181 PHE A N 1
ATOM 1346 C CA . PHE A 1 181 ? 4.189 0.826 8.433 1.00 86.62 181 PHE A CA 1
ATOM 1347 C C . PHE A 1 181 ? 5.489 0.126 8.841 1.00 86.62 181 PHE A C 1
ATOM 1349 O O . PHE A 1 181 ? 6.479 0.788 9.134 1.00 86.62 181 PHE A O 1
ATOM 1356 N N . THR A 1 182 ? 5.494 -1.205 8.864 1.00 83.50 182 THR A N 1
ATOM 1357 C CA . THR A 1 182 ? 6.646 -2.026 9.263 1.00 83.50 182 THR A CA 1
ATOM 1358 C C . THR A 1 182 ? 6.959 -3.062 8.185 1.00 83.50 182 THR A C 1
ATOM 1360 O O . THR A 1 182 ? 6.820 -4.272 8.395 1.00 83.50 182 THR A O 1
ATOM 1363 N N . PRO A 1 183 ? 7.341 -2.604 6.983 1.00 81.00 183 PRO A N 1
ATOM 1364 C CA . PRO A 1 183 ? 7.559 -3.500 5.866 1.00 81.00 183 PRO A CA 1
ATOM 1365 C C . PRO A 1 183 ? 8.763 -4.407 6.135 1.00 81.00 183 PRO A C 1
ATOM 1367 O O . PRO A 1 183 ? 9.860 -3.954 6.457 1.00 81.00 183 PRO A O 1
ATOM 1370 N N . GLY A 1 184 ? 8.578 -5.714 5.969 1.00 82.25 184 GLY A N 1
ATOM 1371 C CA . GLY A 1 184 ? 9.704 -6.642 5.953 1.00 82.25 184 GLY A CA 1
ATOM 1372 C C . GLY A 1 184 ? 10.549 -6.450 4.692 1.00 82.25 184 GLY A C 1
ATOM 1373 O O . GLY A 1 184 ? 10.027 -6.074 3.642 1.00 82.25 184 GLY A O 1
ATOM 1374 N N . PHE A 1 185 ? 11.837 -6.801 4.755 1.00 84.00 185 PHE A N 1
ATOM 1375 C CA . PHE A 1 185 ? 12.741 -6.747 3.595 1.00 84.00 185 PHE A CA 1
ATOM 1376 C C . PHE A 1 185 ? 12.170 -7.476 2.364 1.00 84.00 185 PHE A C 1
ATOM 1378 O O . PHE A 1 185 ? 12.237 -6.969 1.249 1.00 84.00 185 PHE A O 1
ATOM 1385 N N . ARG A 1 186 ? 11.519 -8.632 2.571 1.00 85.69 186 ARG A N 1
ATOM 1386 C CA . ARG A 1 186 ? 10.837 -9.380 1.500 1.00 85.69 186 ARG A CA 1
ATOM 1387 C C . ARG A 1 186 ? 9.702 -8.585 0.860 1.00 85.69 186 ARG A C 1
ATOM 1389 O O . ARG A 1 186 ? 9.556 -8.636 -0.353 1.00 85.69 186 ARG A O 1
ATOM 1396 N N . THR A 1 187 ? 8.914 -7.860 1.654 1.00 85.56 187 THR A N 1
ATOM 1397 C CA . THR A 1 187 ? 7.835 -6.998 1.152 1.00 85.56 187 THR A CA 1
ATOM 1398 C C . THR A 1 187 ? 8.407 -5.855 0.323 1.00 85.56 187 THR A C 1
ATOM 1400 O O . THR A 1 187 ? 7.936 -5.633 -0.792 1.00 85.56 187 THR A O 1
ATOM 1403 N N . VAL A 1 188 ? 9.459 -5.188 0.815 1.00 90.00 188 VAL A N 1
ATOM 1404 C CA . VAL A 1 188 ? 10.167 -4.125 0.080 1.00 90.00 188 VAL A CA 1
ATOM 1405 C C . VAL A 1 188 ? 10.681 -4.651 -1.260 1.00 90.00 188 VAL A C 1
ATOM 1407 O O . VAL A 1 188 ? 10.364 -4.085 -2.302 1.00 90.00 188 VAL A O 1
ATOM 1410 N N . LEU A 1 189 ? 11.377 -5.790 -1.257 1.00 90.69 189 LEU A N 1
ATOM 1411 C CA . LEU A 1 189 ? 11.918 -6.384 -2.478 1.00 90.69 189 LEU A CA 1
ATOM 1412 C C . LEU A 1 189 ? 10.811 -6.825 -3.450 1.00 90.69 189 LEU A C 1
ATOM 1414 O O . LEU A 1 189 ? 10.897 -6.544 -4.641 1.00 90.69 189 LEU A O 1
ATOM 1418 N N . SER A 1 190 ? 9.731 -7.443 -2.953 1.00 90.94 190 SER A N 1
ATOM 1419 C CA . SER A 1 190 ? 8.579 -7.820 -3.789 1.00 90.94 190 SER A CA 1
ATOM 1420 C C . SER A 1 190 ? 7.850 -6.609 -4.376 1.00 90.94 190 SER A C 1
ATOM 1422 O O . SER A 1 190 ? 7.328 -6.687 -5.485 1.00 90.94 190 SER A O 1
ATOM 1424 N N . SER A 1 191 ? 7.877 -5.468 -3.678 1.00 92.12 191 SER A N 1
ATOM 1425 C CA . SER A 1 191 ? 7.338 -4.204 -4.192 1.00 92.12 191 SER A CA 1
ATOM 1426 C C . SER A 1 191 ? 8.177 -3.665 -5.354 1.00 92.12 191 SER A C 1
ATOM 1428 O O . SER A 1 191 ? 7.655 -2.939 -6.191 1.00 92.12 191 SER A O 1
ATOM 1430 N N . GLY A 1 192 ? 9.442 -4.078 -5.478 1.00 94.50 192 GLY A N 1
ATOM 1431 C CA . GLY A 1 192 ? 10.261 -3.784 -6.652 1.00 94.50 192 GLY A CA 1
ATOM 1432 C C . GLY A 1 192 ? 9.656 -4.307 -7.951 1.00 94.50 192 GLY A C 1
ATOM 1433 O O . GLY A 1 192 ? 9.729 -3.614 -8.957 1.00 94.50 192 GLY A O 1
ATOM 1434 N N . VAL A 1 193 ? 8.961 -5.450 -7.933 1.00 94.38 193 VAL A N 1
ATOM 1435 C CA . VAL A 1 193 ? 8.259 -5.964 -9.126 1.00 94.38 193 VAL A CA 1
ATOM 1436 C C . VAL A 1 193 ? 7.107 -5.037 -9.525 1.00 94.38 193 VAL A C 1
ATOM 1438 O O . VAL A 1 193 ? 6.911 -4.777 -10.709 1.00 94.38 193 VAL A O 1
ATOM 1441 N N . TRP A 1 194 ? 6.390 -4.470 -8.545 1.00 95.06 194 TRP A N 1
ATOM 1442 C CA . TRP A 1 194 ? 5.365 -3.447 -8.792 1.00 95.06 194 TRP A CA 1
ATOM 1443 C C . TRP A 1 194 ? 5.977 -2.180 -9.396 1.00 95.06 194 TRP A C 1
ATOM 1445 O O . TRP A 1 194 ? 5.433 -1.604 -10.335 1.00 95.06 194 TRP A O 1
ATOM 1455 N N . GLY A 1 195 ? 7.151 -1.780 -8.907 1.00 95.88 195 GLY A N 1
ATOM 1456 C CA . GLY A 1 195 ? 7.911 -0.669 -9.466 1.00 95.88 195 GLY A CA 1
ATOM 1457 C C . GLY A 1 195 ? 8.397 -0.916 -10.886 1.00 95.88 195 GLY A C 1
ATOM 1458 O O . GLY A 1 195 ? 8.294 -0.023 -11.715 1.00 95.88 195 GLY A O 1
ATOM 1459 N N . VAL A 1 196 ? 8.863 -2.126 -11.201 1.00 96.00 196 VAL A N 1
ATOM 1460 C CA . VAL A 1 196 ? 9.227 -2.508 -12.572 1.00 96.00 196 VAL A CA 1
ATOM 1461 C C . VAL A 1 196 ? 8.001 -2.451 -13.479 1.00 96.00 196 VAL A C 1
ATOM 1463 O O . VAL A 1 196 ? 8.074 -1.845 -14.541 1.00 96.00 196 VAL A O 1
ATOM 1466 N N . ALA A 1 197 ? 6.859 -2.999 -13.051 1.00 95.38 197 ALA A N 1
ATOM 1467 C CA . ALA A 1 197 ? 5.605 -2.901 -13.801 1.00 95.38 197 ALA A CA 1
ATOM 1468 C C . ALA A 1 197 ? 5.227 -1.435 -14.079 1.00 95.38 197 ALA A C 1
ATOM 1470 O O . ALA A 1 197 ? 4.845 -1.079 -15.196 1.00 95.38 197 ALA A O 1
ATOM 1471 N N . TYR A 1 198 ? 5.385 -0.570 -13.076 1.00 95.50 198 TYR A N 1
ATOM 1472 C CA . TYR A 1 198 ? 5.145 0.862 -13.202 1.00 95.50 198 TYR A CA 1
ATOM 1473 C C . TYR A 1 198 ? 6.124 1.541 -14.171 1.00 95.50 198 TYR A C 1
ATOM 1475 O O . TYR A 1 198 ? 5.690 2.245 -15.076 1.00 95.50 198 TYR A O 1
ATOM 1483 N N . LEU A 1 199 ? 7.430 1.294 -14.043 1.00 94.75 199 LEU A N 1
ATOM 1484 C CA . LEU A 1 199 ? 8.449 1.870 -14.926 1.00 94.75 199 LEU A CA 1
ATOM 1485 C C . LEU A 1 199 ? 8.312 1.391 -16.370 1.00 94.75 199 LEU A C 1
ATOM 1487 O O . LEU A 1 199 ? 8.511 2.187 -17.278 1.00 94.75 199 LEU A O 1
ATOM 1491 N N . VAL A 1 200 ? 7.933 0.130 -16.593 1.00 94.88 200 VAL A N 1
ATOM 1492 C CA . VAL A 1 200 ? 7.592 -0.373 -17.932 1.00 94.88 200 VAL A CA 1
ATOM 1493 C C . VAL A 1 200 ? 6.405 0.406 -18.485 1.00 94.88 200 VAL A C 1
ATOM 1495 O O . VAL A 1 200 ? 6.466 0.862 -19.622 1.00 94.88 200 VAL A O 1
ATOM 1498 N N . THR A 1 201 ? 5.368 0.615 -17.668 1.00 93.75 201 THR A N 1
ATOM 1499 C CA . THR A 1 201 ? 4.170 1.374 -18.059 1.00 93.75 201 THR A CA 1
ATOM 1500 C C . THR A 1 201 ? 4.505 2.812 -18.444 1.00 93.75 201 THR A C 1
ATOM 1502 O O . THR A 1 201 ? 4.129 3.267 -19.518 1.00 93.75 201 THR A O 1
ATOM 1505 N N . VAL A 1 202 ? 5.273 3.507 -17.603 1.00 93.19 202 VAL A N 1
ATOM 1506 C CA . VAL A 1 202 ? 5.784 4.850 -17.900 1.00 93.19 202 VAL A CA 1
ATOM 1507 C C . VAL A 1 202 ? 6.649 4.840 -19.156 1.00 93.19 202 VAL A C 1
ATOM 1509 O O . VAL A 1 202 ? 6.495 5.700 -20.017 1.00 93.19 202 VAL A O 1
ATOM 1512 N N . GLY A 1 203 ? 7.547 3.863 -19.262 1.00 92.50 203 GLY A N 1
ATOM 1513 C CA . GLY A 1 203 ? 8.503 3.740 -20.348 1.00 92.50 203 GLY A CA 1
ATOM 1514 C C . GLY A 1 203 ? 7.811 3.654 -21.697 1.00 92.50 203 GLY A C 1
ATOM 1515 O O . GLY A 1 203 ? 8.114 4.456 -22.567 1.00 92.50 203 GLY A O 1
ATOM 1516 N N . TRP A 1 204 ? 6.848 2.747 -21.869 1.00 92.75 204 TRP A N 1
ATOM 1517 C CA . TRP A 1 204 ? 6.159 2.625 -23.154 1.00 92.75 204 TRP A CA 1
ATOM 1518 C C . TRP A 1 204 ? 5.181 3.778 -23.419 1.00 92.75 204 TRP A C 1
ATOM 1520 O O . TRP A 1 204 ? 4.981 4.125 -24.573 1.00 92.75 204 TRP A O 1
ATOM 1530 N N . MET A 1 205 ? 4.603 4.418 -22.395 1.00 90.38 205 MET A N 1
ATOM 1531 C CA . MET A 1 205 ? 3.740 5.593 -22.603 1.00 90.38 205 MET A CA 1
ATOM 1532 C C . MET A 1 205 ? 4.524 6.843 -23.019 1.00 90.38 205 MET A C 1
ATOM 1534 O O . MET A 1 205 ? 4.039 7.643 -23.814 1.00 90.38 205 MET A O 1
ATOM 1538 N N . ALA A 1 206 ? 5.728 7.022 -22.479 1.00 89.75 206 ALA A N 1
ATOM 1539 C CA . ALA A 1 206 ? 6.567 8.187 -22.744 1.00 89.75 206 ALA A CA 1
ATOM 1540 C C . ALA A 1 206 ? 7.579 7.970 -23.882 1.00 89.75 206 ALA A C 1
ATOM 1542 O O . ALA A 1 206 ? 8.295 8.902 -24.265 1.00 89.75 206 ALA A O 1
ATOM 1543 N N . TRP A 1 207 ? 7.666 6.745 -24.403 1.00 88.00 207 TRP A N 1
ATOM 1544 C CA . TRP A 1 207 ? 8.486 6.392 -25.553 1.00 88.00 207 TRP A CA 1
ATOM 1545 C C . TRP A 1 207 ? 7.607 6.241 -26.795 1.00 88.00 207 TRP A C 1
ATOM 1547 O O . TRP A 1 207 ? 6.512 5.694 -26.700 1.00 88.00 207 TRP A O 1
ATOM 1557 N N . PRO A 1 208 ? 8.053 6.688 -27.979 1.00 83.56 208 PRO A N 1
ATOM 1558 C CA . PRO A 1 208 ? 7.304 6.467 -29.208 1.00 83.56 208 PRO A CA 1
ATOM 1559 C C . PRO A 1 208 ? 7.261 4.968 -29.530 1.00 83.56 208 PRO A C 1
ATOM 1561 O O . PRO A 1 208 ? 8.238 4.386 -30.005 1.00 83.56 208 PRO A O 1
ATOM 1564 N N . VAL A 1 209 ? 6.124 4.337 -29.250 1.00 90.62 209 VAL A N 1
ATOM 1565 C CA . VAL A 1 209 ? 5.845 2.950 -29.621 1.00 90.62 209 VAL A CA 1
ATOM 1566 C C . VAL A 1 209 ? 5.186 2.934 -31.011 1.00 90.62 209 VAL A C 1
ATOM 1568 O O . VAL A 1 209 ? 4.356 3.799 -31.291 1.00 90.62 209 VAL A O 1
ATOM 1571 N N . PRO A 1 21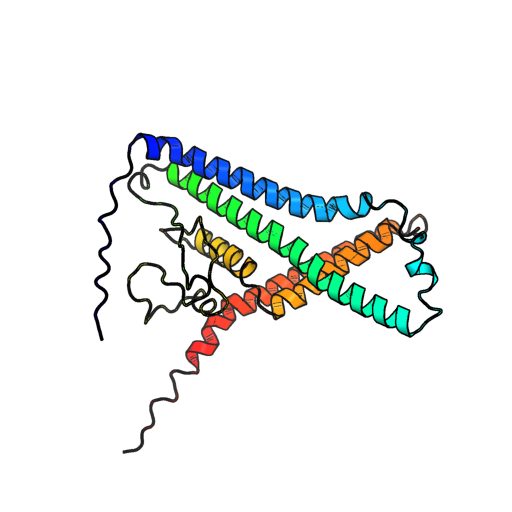0 ? 5.530 1.988 -31.909 1.00 93.56 210 PRO A N 1
ATOM 1572 C CA . PRO A 1 210 ? 4.860 1.858 -33.201 1.00 93.56 210 PRO A CA 1
ATOM 1573 C C . PRO A 1 210 ? 3.342 1.687 -33.061 1.00 93.56 210 PRO A C 1
ATOM 1575 O O . PRO A 1 210 ? 2.879 0.873 -32.252 1.00 93.56 210 PRO A O 1
ATOM 1578 N N . ALA A 1 211 ? 2.590 2.402 -33.901 1.00 93.06 211 ALA A N 1
ATOM 1579 C CA . ALA A 1 211 ? 1.133 2.329 -33.936 1.00 93.06 211 ALA A CA 1
ATOM 1580 C C . ALA A 1 211 ? 0.651 0.879 -34.115 1.00 93.06 211 ALA A C 1
ATOM 1582 O O . ALA A 1 211 ? 1.131 0.157 -34.991 1.00 93.06 211 ALA A O 1
ATOM 1583 N N . GLY A 1 212 ? -0.299 0.455 -33.284 1.00 94.00 212 GLY A N 1
ATOM 1584 C CA . GLY A 1 212 ? -0.872 -0.892 -33.276 1.00 94.00 212 GLY A CA 1
ATOM 1585 C C . GLY A 1 212 ? -0.214 -1.869 -32.294 1.00 94.00 212 GLY A C 1
ATOM 1586 O O . GLY A 1 212 ? -0.737 -2.967 -32.104 1.00 94.00 212 GLY A O 1
ATOM 1587 N N . SER A 1 213 ? 0.899 -1.503 -31.646 1.00 95.44 213 SER A N 1
ATOM 1588 C CA . SER A 1 213 ? 1.544 -2.345 -30.621 1.00 95.44 213 SER A CA 1
ATOM 1589 C C . SER A 1 213 ? 1.230 -1.935 -29.176 1.00 95.44 213 SER A C 1
ATOM 1591 O O . SER A 1 213 ? 1.626 -2.624 -28.235 1.00 95.44 213 SER A O 1
ATOM 1593 N N . GLU A 1 214 ? 0.437 -0.882 -28.975 1.00 94.12 214 GLU A N 1
ATOM 1594 C CA . GLU A 1 214 ? -0.053 -0.427 -27.670 1.00 94.12 214 GLU A CA 1
ATOM 1595 C C . GLU A 1 214 ? -0.792 -1.532 -26.892 1.00 94.12 214 GLU A C 1
ATOM 1597 O O . GLU A 1 214 ? -0.504 -1.702 -25.704 1.00 94.12 214 GLU A O 1
ATOM 1602 N N . PRO A 1 215 ? -1.673 -2.358 -27.505 1.00 96.25 215 PRO A N 1
ATOM 1603 C CA . PRO A 1 215 ? -2.357 -3.431 -26.780 1.00 96.25 215 PRO A CA 1
ATOM 1604 C C . PRO A 1 215 ? -1.396 -4.460 -26.172 1.00 96.25 215 PRO A C 1
ATOM 1606 O O . PRO A 1 215 ? -1.677 -5.010 -25.107 1.00 96.25 215 PRO A O 1
ATOM 1609 N N . ILE A 1 216 ? -0.250 -4.705 -26.821 1.00 96.38 216 ILE A N 1
ATOM 1610 C CA . ILE A 1 216 ? 0.776 -5.633 -26.329 1.00 96.38 216 ILE A CA 1
ATOM 1611 C C . ILE A 1 216 ? 1.389 -5.075 -25.047 1.00 96.38 216 ILE A C 1
ATOM 1613 O O . ILE A 1 216 ? 1.450 -5.777 -24.040 1.00 96.38 216 ILE A O 1
ATOM 1617 N N . TRP A 1 217 ? 1.793 -3.804 -25.058 1.00 95.31 217 TRP A N 1
ATOM 1618 C CA . TRP A 1 217 ? 2.401 -3.158 -23.896 1.00 95.31 217 TRP A CA 1
ATOM 1619 C C . TRP A 1 217 ? 1.424 -2.974 -22.737 1.00 95.31 217 TRP A C 1
ATOM 1621 O O . TRP A 1 217 ? 1.802 -3.204 -21.589 1.00 95.31 217 TRP A O 1
ATOM 1631 N N . VAL A 1 218 ? 0.153 -2.678 -23.023 1.00 94.19 218 VAL A N 1
ATOM 1632 C CA . VAL A 1 218 ? -0.919 -2.721 -22.017 1.00 94.19 218 VAL A CA 1
ATOM 1633 C C . VAL A 1 218 ? -1.017 -4.121 -21.406 1.00 94.19 218 VAL A C 1
ATOM 1635 O O . VAL A 1 218 ? -1.033 -4.255 -20.183 1.00 94.19 218 VAL A O 1
ATOM 1638 N N . GLY A 1 219 ? -1.018 -5.171 -22.233 1.00 95.94 219 GLY A N 1
ATOM 1639 C CA . GLY A 1 219 ? -1.015 -6.559 -21.772 1.00 95.94 219 GLY A CA 1
ATOM 1640 C C . GLY A 1 219 ? 0.183 -6.884 -20.875 1.00 95.94 219 GLY A C 1
ATOM 1641 O O . GLY A 1 219 ? 0.003 -7.433 -19.789 1.00 95.94 219 GLY A O 1
ATOM 1642 N N . VAL A 1 220 ? 1.395 -6.487 -21.278 1.00 95.69 220 VAL A N 1
ATOM 1643 C CA . VAL A 1 220 ? 2.629 -6.665 -20.493 1.00 95.69 220 VAL A CA 1
ATOM 1644 C C . VAL A 1 220 ? 2.534 -5.945 -19.146 1.00 95.69 220 VAL A C 1
ATOM 1646 O O . VAL A 1 220 ? 2.786 -6.562 -18.110 1.00 95.69 220 VAL A O 1
ATOM 1649 N N . SER A 1 221 ? 2.117 -4.676 -19.133 1.00 94.12 221 SER A N 1
ATOM 1650 C CA . SER A 1 221 ? 1.915 -3.893 -17.908 1.00 94.12 221 SER A CA 1
ATOM 1651 C C . SER A 1 221 ? 0.915 -4.556 -16.958 1.00 94.12 221 SER A C 1
ATOM 1653 O O . SER A 1 221 ? 1.187 -4.672 -15.762 1.00 94.12 221 SER A O 1
ATOM 1655 N N . VAL A 1 222 ? -0.219 -5.041 -17.477 1.00 94.00 222 VAL A N 1
ATOM 1656 C CA . VAL A 1 222 ? -1.246 -5.730 -16.679 1.00 94.00 222 VAL A CA 1
ATOM 1657 C C . VAL A 1 222 ? -0.706 -7.034 -16.098 1.00 94.00 222 VAL A C 1
ATOM 1659 O O . VAL A 1 222 ? -0.864 -7.275 -14.902 1.00 94.00 222 VAL A O 1
ATOM 1662 N N . VAL A 1 223 ? -0.031 -7.861 -16.901 1.00 96.31 223 VAL A N 1
ATOM 1663 C CA . VAL A 1 223 ? 0.553 -9.131 -16.437 1.00 96.31 223 VAL A CA 1
ATOM 1664 C C . VAL A 1 223 ? 1.597 -8.887 -15.348 1.00 96.31 223 VAL A C 1
ATOM 1666 O O . VAL A 1 223 ? 1.554 -9.548 -14.308 1.00 96.31 223 VAL A O 1
ATOM 1669 N N . LEU A 1 224 ? 2.494 -7.913 -15.535 1.00 94.94 224 LEU A N 1
ATOM 1670 C CA . LEU A 1 224 ? 3.495 -7.545 -14.531 1.00 94.94 224 LEU A CA 1
ATOM 1671 C C . LEU A 1 224 ? 2.848 -7.002 -13.250 1.00 94.94 224 LEU A C 1
ATOM 1673 O O . LEU A 1 224 ? 3.253 -7.385 -12.153 1.00 94.94 224 LEU A O 1
ATOM 1677 N N . GLY A 1 225 ? 1.816 -6.162 -13.375 1.00 93.12 225 GLY A N 1
ATOM 1678 C CA . GLY A 1 225 ? 1.056 -5.646 -12.237 1.00 93.12 225 GLY A CA 1
ATOM 1679 C C . GLY A 1 225 ? 0.379 -6.763 -11.437 1.00 93.12 225 GLY A C 1
ATOM 1680 O O . GLY A 1 225 ? 0.517 -6.827 -10.216 1.00 93.12 225 GLY A O 1
ATOM 1681 N N . VAL A 1 226 ? -0.290 -7.701 -12.113 1.00 95.31 226 VAL A N 1
ATOM 1682 C CA . VAL A 1 226 ? -0.920 -8.864 -11.466 1.00 95.31 226 VAL A CA 1
ATOM 1683 C C . VAL A 1 226 ? 0.128 -9.755 -10.798 1.00 95.31 226 VAL A C 1
ATOM 1685 O O . VAL A 1 226 ? -0.048 -10.134 -9.639 1.00 95.31 226 VAL A O 1
ATOM 1688 N N . ALA A 1 227 ? 1.237 -10.056 -11.478 1.00 94.75 227 ALA A N 1
ATOM 1689 C CA . ALA A 1 227 ? 2.323 -10.855 -10.913 1.00 94.75 227 ALA A CA 1
ATOM 1690 C C . ALA A 1 227 ? 2.906 -10.204 -9.648 1.00 94.75 227 ALA A C 1
ATOM 1692 O O . ALA A 1 227 ? 3.096 -10.876 -8.633 1.00 94.75 227 ALA A O 1
ATOM 1693 N N . ALA A 1 228 ? 3.118 -8.887 -9.670 1.00 92.94 228 ALA A N 1
ATOM 1694 C CA . ALA A 1 228 ? 3.568 -8.127 -8.513 1.00 92.94 228 ALA A CA 1
ATOM 1695 C C . ALA A 1 228 ? 2.578 -8.212 -7.337 1.00 92.94 228 ALA A C 1
ATOM 1697 O O . ALA A 1 228 ? 2.996 -8.494 -6.213 1.00 92.94 228 ALA A O 1
ATOM 1698 N N . LEU A 1 229 ? 1.270 -8.055 -7.581 1.00 93.56 229 LEU A N 1
ATOM 1699 C CA . LEU A 1 229 ? 0.244 -8.203 -6.537 1.00 93.56 229 LEU A CA 1
ATOM 1700 C C . LEU A 1 229 ? 0.235 -9.607 -5.929 1.00 93.56 229 LEU A C 1
ATOM 1702 O O . LEU A 1 229 ? 0.128 -9.749 -4.709 1.00 93.56 229 LEU A O 1
ATOM 1706 N N . VAL A 1 230 ? 0.387 -10.646 -6.754 1.00 95.19 230 VAL A N 1
ATOM 1707 C CA . VAL A 1 230 ? 0.478 -12.035 -6.284 1.00 95.19 230 VAL A CA 1
ATOM 1708 C C . VAL A 1 230 ? 1.713 -12.225 -5.403 1.00 95.19 230 VAL A C 1
ATOM 1710 O O . VAL A 1 230 ? 1.593 -12.760 -4.302 1.00 95.19 230 VAL A O 1
ATOM 1713 N N . LEU A 1 231 ? 2.888 -11.753 -5.830 1.00 93.88 231 LEU A N 1
ATOM 1714 C CA . LEU A 1 231 ? 4.130 -11.880 -5.061 1.00 93.88 231 LEU A CA 1
ATOM 1715 C C . LEU A 1 231 ? 4.066 -11.140 -3.722 1.00 93.88 231 LEU A C 1
ATOM 1717 O O . LEU A 1 231 ? 4.463 -11.696 -2.695 1.00 93.88 231 LEU A O 1
ATOM 1721 N N . VAL A 1 232 ? 3.519 -9.924 -3.708 1.00 90.06 232 VAL A N 1
ATOM 1722 C CA . VAL A 1 232 ? 3.274 -9.166 -2.473 1.00 90.06 232 VAL A CA 1
ATOM 1723 C C . VAL A 1 232 ? 2.301 -9.927 -1.575 1.00 90.06 232 VAL A C 1
ATOM 1725 O O . VAL A 1 232 ? 2.571 -10.099 -0.387 1.00 90.06 232 VAL A O 1
ATOM 1728 N N . GLY A 1 233 ? 1.194 -10.434 -2.126 1.00 90.88 233 GLY A N 1
ATOM 1729 C CA . GLY A 1 233 ? 0.198 -11.202 -1.379 1.00 90.88 233 GLY A CA 1
ATOM 1730 C C . GLY A 1 233 ? 0.775 -12.475 -0.753 1.00 90.88 233 GLY A C 1
ATOM 1731 O O . GLY A 1 233 ? 0.504 -12.777 0.411 1.00 90.88 233 GLY A O 1
ATOM 1732 N N . LEU A 1 234 ? 1.628 -13.194 -1.485 1.00 91.44 234 LEU A N 1
ATOM 1733 C CA . LEU A 1 234 ? 2.341 -14.371 -0.984 1.00 91.44 234 LEU A CA 1
ATOM 1734 C C . LEU A 1 234 ? 3.358 -13.996 0.099 1.00 91.44 234 LEU A C 1
ATOM 1736 O O . LEU A 1 234 ? 3.363 -14.605 1.171 1.00 91.44 234 LEU A O 1
ATOM 1740 N N . SER A 1 235 ? 4.174 -12.966 -0.137 1.00 87.88 235 SER A N 1
ATOM 1741 C CA . SER A 1 235 ? 5.138 -12.435 0.838 1.00 87.88 235 SER A CA 1
ATOM 1742 C C . SER A 1 235 ? 4.447 -12.047 2.148 1.00 87.88 235 SER A C 1
ATOM 1744 O O . SER A 1 235 ? 4.895 -12.385 3.252 1.00 87.88 235 SER A O 1
ATOM 1746 N N . TRP A 1 236 ? 3.277 -11.424 2.034 1.00 83.69 236 TRP A N 1
ATOM 1747 C CA . TRP A 1 236 ? 2.465 -11.056 3.177 1.00 83.69 236 TRP A CA 1
ATOM 1748 C C . TRP A 1 236 ? 1.895 -12.261 3.904 1.00 83.69 236 TRP A C 1
ATOM 1750 O O . TRP A 1 236 ? 1.999 -12.356 5.128 1.00 83.69 236 TRP A O 1
ATOM 1760 N N . ARG A 1 237 ? 1.341 -13.222 3.161 1.00 87.19 237 ARG A N 1
ATOM 1761 C CA . ARG A 1 237 ? 0.815 -14.461 3.729 1.00 87.19 237 ARG A CA 1
ATOM 1762 C C . ARG A 1 237 ? 1.896 -15.203 4.510 1.00 87.19 237 ARG A C 1
ATOM 1764 O O . ARG A 1 237 ? 1.623 -15.650 5.620 1.00 87.19 237 ARG A O 1
ATOM 1771 N N . HIS A 1 238 ? 3.119 -15.282 3.992 1.00 81.06 238 HIS A N 1
ATOM 1772 C CA . HIS A 1 238 ? 4.252 -15.859 4.719 1.00 81.06 238 HIS A CA 1
ATOM 1773 C C . HIS A 1 238 ? 4.617 -15.059 5.971 1.00 81.06 238 HIS A C 1
ATOM 1775 O O . HIS A 1 238 ? 4.916 -15.654 7.004 1.00 81.06 238 HIS A O 1
ATOM 1781 N N . SER A 1 239 ? 4.550 -13.730 5.912 1.00 76.94 239 SER A N 1
ATOM 1782 C CA . SER A 1 239 ? 4.841 -12.870 7.065 1.00 76.94 239 SER A CA 1
ATOM 1783 C C . SER A 1 239 ? 3.806 -13.038 8.184 1.00 76.94 239 SER A C 1
ATOM 1785 O O . SER A 1 239 ? 4.173 -13.104 9.357 1.00 76.94 239 SER A O 1
ATOM 1787 N N . VAL A 1 240 ? 2.527 -13.183 7.820 1.00 74.19 240 VAL A N 1
ATOM 1788 C CA . VAL A 1 240 ? 1.403 -13.351 8.756 1.00 74.19 240 VAL A CA 1
ATOM 1789 C C . VAL A 1 240 ? 1.307 -14.784 9.292 1.00 74.19 240 VAL A C 1
ATOM 1791 O O . VAL A 1 240 ? 1.076 -14.973 10.485 1.00 74.19 240 VAL A O 1
ATOM 1794 N N . LEU A 1 241 ? 1.475 -15.803 8.439 1.00 75.00 241 LEU A N 1
ATOM 1795 C CA . LEU A 1 241 ? 1.313 -17.215 8.817 1.00 75.00 241 LEU A CA 1
ATOM 1796 C C . LEU A 1 241 ? 2.589 -17.835 9.382 1.00 75.00 241 LEU A C 1
ATOM 1798 O O . LEU A 1 241 ? 2.520 -18.507 10.409 1.00 75.00 241 LEU A O 1
ATOM 1802 N N . GLY A 1 242 ? 3.748 -17.552 8.777 1.00 66.81 242 GLY A N 1
ATOM 1803 C CA . GLY A 1 242 ? 5.047 -18.067 9.224 1.00 66.81 242 GLY A CA 1
ATOM 1804 C C . GLY A 1 242 ? 5.422 -17.600 10.631 1.00 66.81 242 GLY A C 1
ATOM 1805 O O . GLY A 1 242 ? 6.347 -18.139 11.230 1.00 66.81 242 GLY A O 1
ATOM 1806 N N . GLY A 1 243 ? 4.676 -16.617 11.162 1.00 61.97 243 GLY A N 1
ATOM 1807 C CA . GLY A 1 243 ? 4.458 -16.316 12.582 1.00 61.97 243 GLY A CA 1
ATOM 1808 C C . GLY A 1 243 ? 4.551 -17.512 13.508 1.00 61.97 243 GLY A C 1
ATOM 1809 O O . GLY A 1 243 ? 5.315 -17.515 14.467 1.00 61.97 243 GLY A O 1
ATOM 1810 N N . ARG A 1 244 ? 3.718 -18.500 13.195 1.00 59.19 244 ARG A N 1
ATOM 1811 C CA . ARG A 1 244 ? 3.291 -19.533 14.132 1.00 59.19 244 ARG A CA 1
ATOM 1812 C C . ARG A 1 244 ? 4.282 -20.679 14.270 1.00 59.19 244 ARG A C 1
ATOM 1814 O O . ARG A 1 244 ? 4.379 -21.238 15.355 1.00 59.19 244 ARG A O 1
ATOM 1821 N N . ASP A 1 245 ? 5.032 -20.982 13.218 1.00 60.78 245 ASP A N 1
ATOM 1822 C CA . ASP A 1 245 ? 5.877 -22.179 13.187 1.00 60.78 245 ASP A CA 1
ATOM 1823 C C . ASP A 1 245 ? 7.218 -21.961 13.909 1.00 60.78 245 ASP A C 1
ATOM 1825 O O . ASP A 1 245 ? 7.723 -22.862 14.572 1.00 60.78 245 ASP A O 1
ATOM 1829 N N . ALA A 1 246 ? 7.760 -20.737 13.867 1.00 60.41 246 ALA A N 1
ATOM 1830 C CA . ALA A 1 246 ? 9.010 -20.391 14.556 1.00 60.41 246 ALA A CA 1
ATOM 1831 C C . ALA A 1 246 ? 8.889 -20.448 16.094 1.00 60.41 246 ALA A C 1
ATOM 1833 O O . ALA A 1 246 ? 9.848 -20.815 16.772 1.00 60.41 246 ALA A O 1
ATOM 1834 N N . ASP A 1 247 ? 7.704 -20.142 16.634 1.00 56.25 247 ASP A N 1
ATOM 1835 C CA . ASP A 1 247 ? 7.428 -20.185 18.078 1.00 56.25 247 ASP A CA 1
ATOM 1836 C C . ASP A 1 247 ? 7.177 -21.623 18.586 1.00 56.25 247 ASP A C 1
ATOM 1838 O O . ASP A 1 247 ? 7.310 -21.896 19.781 1.00 56.25 247 ASP A O 1
ATOM 1842 N N . ALA A 1 248 ? 6.827 -22.562 17.696 1.00 63.16 248 ALA A N 1
ATOM 1843 C CA . ALA A 1 248 ? 6.580 -23.959 18.056 1.00 63.16 248 ALA A CA 1
ATOM 1844 C C . ALA A 1 248 ? 7.880 -24.764 18.251 1.00 63.16 248 ALA A C 1
ATOM 1846 O O . ALA A 1 248 ? 7.918 -25.665 19.083 1.00 63.16 248 ALA A O 1
ATOM 1847 N N . GLY A 1 249 ? 8.957 -24.422 17.534 1.00 61.47 249 GLY A N 1
ATOM 1848 C CA . GLY A 1 249 ? 10.232 -25.151 17.597 1.00 61.47 249 GLY A CA 1
ATOM 1849 C C . GLY A 1 249 ? 11.108 -24.834 18.816 1.00 61.47 249 GLY A C 1
ATOM 1850 O O . GLY A 1 249 ? 11.904 -25.668 19.232 1.00 61.47 249 GLY A O 1
ATOM 1851 N N . THR A 1 250 ? 10.962 -23.658 19.433 1.00 60.56 250 THR A N 1
ATOM 1852 C CA . THR A 1 250 ? 11.849 -23.202 20.527 1.00 60.56 250 THR A CA 1
ATOM 1853 C C . THR A 1 250 ? 11.422 -23.665 21.921 1.00 60.56 250 THR A C 1
ATOM 1855 O O . THR A 1 250 ? 12.182 -23.515 22.873 1.00 60.56 250 THR A O 1
ATOM 1858 N N . THR A 1 251 ? 10.226 -24.239 22.073 1.00 61.88 251 THR A N 1
ATOM 1859 C CA . THR A 1 251 ? 9.728 -24.723 23.376 1.00 61.88 251 THR A CA 1
ATOM 1860 C C . THR A 1 251 ? 10.076 -26.188 23.668 1.00 61.88 251 THR A C 1
ATOM 1862 O O . THR A 1 251 ? 9.830 -26.646 24.780 1.00 61.88 251 THR A O 1
ATOM 1865 N N . GLY A 1 252 ? 10.682 -26.909 22.717 1.00 61.19 252 GLY A N 1
ATOM 1866 C CA . GLY A 1 252 ? 10.995 -28.337 22.850 1.00 61.19 252 GLY A CA 1
ATOM 1867 C C . GLY A 1 252 ? 12.346 -28.687 23.487 1.00 61.19 252 GLY A C 1
ATOM 1868 O O . GLY A 1 252 ? 12.500 -29.819 23.930 1.00 61.19 252 GLY A O 1
ATOM 1869 N N . ASP A 1 253 ? 13.304 -27.756 23.569 1.00 58.94 253 ASP A N 1
ATOM 1870 C CA . ASP A 1 253 ? 14.712 -28.105 23.868 1.00 58.94 253 ASP A CA 1
ATOM 1871 C C . ASP A 1 253 ? 15.235 -27.589 25.226 1.00 58.94 253 ASP A C 1
ATOM 1873 O O . ASP A 1 253 ? 16.365 -27.843 25.626 1.00 58.94 253 ASP A O 1
ATOM 1877 N N . ALA A 1 254 ? 14.397 -26.902 26.010 1.00 59.09 254 ALA A N 1
ATOM 1878 C CA . ALA A 1 254 ? 14.778 -26.408 27.342 1.00 59.09 254 ALA A CA 1
ATOM 1879 C C . ALA A 1 254 ? 14.644 -27.466 28.465 1.00 59.09 254 ALA A C 1
ATOM 1881 O O . ALA A 1 254 ? 14.706 -27.128 29.646 1.00 59.09 254 ALA A O 1
ATOM 1882 N N . GLY A 1 255 ? 14.411 -28.738 28.117 1.00 58.97 255 GLY A N 1
ATOM 1883 C CA . GLY A 1 255 ? 13.889 -29.759 29.032 1.00 58.97 255 GLY A CA 1
ATOM 1884 C C . GLY A 1 255 ? 14.760 -30.988 29.297 1.00 58.97 255 GLY A C 1
ATOM 1885 O O . GLY A 1 255 ? 14.266 -31.910 29.938 1.00 58.97 255 GLY A O 1
ATOM 1886 N N . VAL A 1 256 ? 16.021 -31.041 28.856 1.00 60.53 256 VAL A N 1
ATOM 1887 C CA . VAL A 1 256 ? 16.943 -32.134 29.236 1.00 60.53 256 VAL A CA 1
ATOM 1888 C C . VAL A 1 256 ? 18.130 -31.571 30.012 1.00 60.53 256 VAL A C 1
ATOM 1890 O O . VAL A 1 256 ? 19.282 -31.621 29.591 1.00 60.53 256 VAL A O 1
ATOM 1893 N N . VAL A 1 257 ? 17.844 -31.038 31.198 1.00 60.62 257 VAL A N 1
ATOM 1894 C CA . VAL A 1 257 ? 18.857 -30.934 32.251 1.00 60.62 257 VAL A CA 1
ATOM 1895 C C . VAL A 1 257 ? 19.019 -32.343 32.821 1.00 60.62 257 VAL A C 1
ATOM 1897 O O . VAL A 1 257 ? 18.195 -32.795 33.617 1.00 60.62 257 VAL A O 1
ATOM 1900 N N . LYS A 1 258 ? 20.042 -33.069 32.353 1.00 55.78 258 LYS A N 1
ATOM 1901 C CA . LYS A 1 258 ? 20.471 -34.331 32.971 1.00 55.78 258 LYS A CA 1
ATOM 1902 C C . LYS A 1 258 ? 20.823 -34.048 34.436 1.00 55.78 258 LYS A C 1
ATOM 1904 O O . LYS A 1 258 ? 21.658 -33.185 34.700 1.00 55.78 258 LYS A O 1
ATOM 1909 N N . ARG A 1 259 ? 20.134 -34.732 35.351 1.00 69.06 259 ARG A N 1
ATOM 1910 C CA . ARG A 1 259 ? 20.540 -34.858 36.755 1.00 69.06 259 ARG A CA 1
ATOM 1911 C C . ARG A 1 259 ? 21.667 -35.868 36.880 1.00 69.06 259 ARG A C 1
ATOM 1913 O O . ARG A 1 259 ? 21.658 -36.828 36.077 1.00 69.06 259 ARG A O 1
#

Sequence (259 aa):
MARRTDHREPARPPTPTALALRPFGYLGAALAWAALAALGVMLYTLLPSMIEPPLSSAPGLRVLGVDVGETIAFVIGMGLGAIMIGFLLLVIPLAAGGLAILSLTYVVRSLRPAYRGERLSMTRWDADAIGPVRLGGTLLTHERGPLRRFSGIGGGVALSLLPVRQTRWSAFWSVLVVSCFTPGFRTVLSSGVWGVAYLVTVGWMAWPVPAGSEPIWVGVSVVLGVAALVLVGLSWRHSVLGGRDADAGTTGDAGVVKR

Radius of gyration: 23.95 Å; chains: 1; bounding box: 57×52×76 Å

Secondary structure (DSSP, 8-state):
-----------PPPPHHHHHHHHHHHHHHHHHHHHHHHHHHHHHHHGGGG--S-GGG-HHHHHBTTBHHHHHHHHHHHHHHHHHHHHHHHHHHHHHHHHHHHHHHHHHHHTSGGGTTS--EEEE--TTTTSS---SSS--SS---TTGGGSSS-S---EEEEESS--HHHHHHHHHHHHHHS--HHHHHHHHHHHHHHHHHHHHHHS-PPTT-HHHHHHHHHHHHHHHHHHHHHHHHHHHHTHHHHHHHTTSSTT----

pLDDT: mean 81.54, std 18.16, range [32.5, 97.88]

Foldseek 3Di:
DDDPPPPPPPDDWDDPVCLVCQLVVLLVLLVVLQVQLVVLVCCLPCVLVPDPPFPVPDPLVVCQPVDPVSVVVVVVVLLVQLLVNLLSSPLRNQLSNLSSVLSVVSSVVSPDPVCSRDDFKDWDQDQQPQAQDPLPPPPVPPDPALSRNSHHDGGDDTDTSQGNDDDPVSVVSVLRNVCSVVPDPQLSNLSSLSSVLSVLVSVPSSDDDPPPCVVVSVVVSVVSNVSSVVSNVVSSCCSRVVSNPVVVVPVPPPPPPDD